Protein AF-A0AAW5IUP0-F1 (afdb_monomer_lite)

Structure (mmCIF, N/CA/C/O backbone):
data_AF-A0AAW5IUP0-F1
#
_entry.id   AF-A0AAW5IUP0-F1
#
loop_
_atom_site.group_PDB
_atom_site.id
_atom_site.type_symbol
_atom_site.label_atom_id
_atom_site.label_alt_id
_atom_site.label_comp_id
_atom_site.label_asym_id
_atom_site.label_entity_id
_atom_site.label_seq_id
_atom_site.pdbx_PDB_ins_code
_atom_site.Cartn_x
_atom_site.Cartn_y
_atom_site.Cartn_z
_atom_site.occupancy
_atom_site.B_iso_or_equiv
_atom_site.auth_seq_id
_atom_site.auth_comp_id
_atom_site.auth_asym_id
_atom_site.auth_atom_id
_atom_site.pdbx_PDB_model_num
ATOM 1 N N . MET A 1 1 ? -42.807 23.111 -4.425 1.00 31.69 1 MET A N 1
ATOM 2 C CA . MET A 1 1 ? -42.758 21.819 -5.156 1.00 31.69 1 MET A CA 1
ATOM 3 C C . MET A 1 1 ? -41.366 21.710 -5.776 1.00 31.69 1 MET A C 1
ATOM 5 O O . MET A 1 1 ? -41.011 22.598 -6.527 1.00 31.69 1 MET A O 1
ATOM 9 N N . LYS A 1 2 ? -40.458 20.889 -5.218 1.00 32.28 2 LYS A N 1
ATOM 10 C CA . LYS A 1 2 ? -39.967 19.611 -5.804 1.00 32.28 2 LYS A CA 1
ATOM 11 C C . LYS A 1 2 ? -39.655 19.774 -7.312 1.00 32.28 2 LYS A C 1
ATOM 13 O O . LYS A 1 2 ? -40.583 20.019 -8.065 1.00 32.28 2 LYS A O 1
ATOM 18 N N . LYS A 1 3 ? -38.427 19.600 -7.812 1.00 30.95 3 LYS A N 1
ATOM 19 C CA . LYS A 1 3 ? -37.614 18.374 -7.735 1.00 30.95 3 LYS A CA 1
ATOM 20 C C . LYS A 1 3 ? -3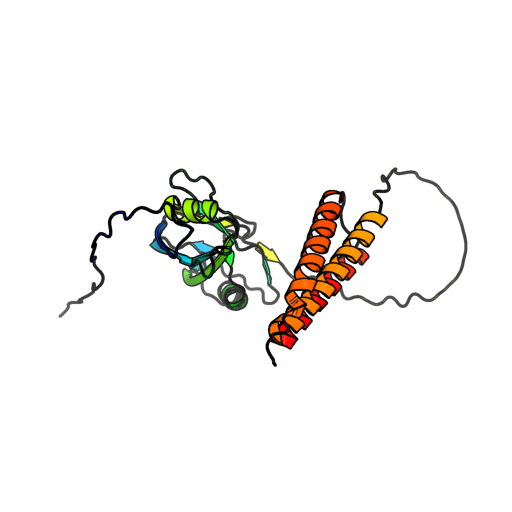6.116 18.650 -7.972 1.00 30.95 3 LYS A C 1
ATOM 22 O O . LYS A 1 3 ? -35.741 19.568 -8.687 1.00 30.95 3 LYS A O 1
ATOM 27 N N . LYS A 1 4 ? -35.324 17.772 -7.354 1.00 32.53 4 LYS A N 1
ATOM 28 C CA . LYS A 1 4 ? -33.880 17.546 -7.467 1.00 32.53 4 LYS A CA 1
ATOM 29 C C . LYS A 1 4 ? -33.460 17.288 -8.924 1.00 32.53 4 LYS A C 1
ATOM 31 O O . LYS A 1 4 ? -34.149 16.538 -9.610 1.00 32.53 4 LYS A O 1
ATOM 36 N N . LEU A 1 5 ? -32.298 17.797 -9.322 1.00 30.12 5 LEU A N 1
ATOM 37 C CA . LEU A 1 5 ? -31.490 17.258 -10.419 1.00 30.12 5 LEU A CA 1
ATOM 38 C C . LEU A 1 5 ? -30.154 16.825 -9.810 1.00 30.12 5 LEU A C 1
ATOM 40 O O . LEU A 1 5 ? -29.198 17.583 -9.707 1.00 30.12 5 LEU A O 1
ATOM 44 N N . PHE A 1 6 ? -30.197 15.607 -9.278 1.00 29.38 6 PHE A N 1
ATOM 45 C CA . PHE A 1 6 ? -29.047 14.753 -9.016 1.00 29.38 6 PHE A CA 1
ATOM 46 C C . PHE A 1 6 ? -28.636 14.121 -10.360 1.00 29.38 6 PHE A C 1
ATOM 48 O O . PHE A 1 6 ? -29.503 13.930 -11.214 1.00 29.38 6 PHE A O 1
ATOM 55 N N . ASN A 1 7 ? -27.365 13.736 -10.480 1.00 27.22 7 ASN A N 1
ATOM 56 C CA . ASN A 1 7 ? -26.737 12.960 -11.563 1.00 27.22 7 ASN A CA 1
ATOM 57 C C . ASN A 1 7 ? -26.163 13.764 -12.737 1.00 27.22 7 ASN A C 1
ATOM 59 O O . ASN A 1 7 ? -26.755 13.862 -13.807 1.00 27.22 7 ASN A O 1
ATOM 63 N N . LEU A 1 8 ? -24.925 14.224 -12.552 1.00 27.80 8 LEU A N 1
ATOM 64 C CA . LEU A 1 8 ? -23.988 14.494 -13.637 1.00 27.80 8 LEU A CA 1
ATOM 65 C C . LEU A 1 8 ? -22.718 13.671 -13.390 1.00 27.80 8 LEU A C 1
ATOM 67 O O . LEU A 1 8 ? -21.725 14.225 -12.959 1.00 27.80 8 LEU A O 1
ATOM 71 N N . PHE A 1 9 ? -22.776 12.357 -13.593 1.00 28.31 9 PHE A N 1
ATOM 72 C CA . PHE A 1 9 ? -21.605 11.514 -13.869 1.00 28.31 9 PHE A CA 1
ATOM 73 C C . PHE A 1 9 ? -22.127 10.214 -14.483 1.00 28.31 9 PHE A C 1
ATOM 75 O O . PHE A 1 9 ? -22.502 9.274 -13.791 1.00 28.31 9 PHE A O 1
ATOM 82 N N . ALA A 1 10 ? -22.246 10.211 -15.807 1.00 26.84 10 ALA A N 1
ATOM 83 C CA . ALA A 1 10 ? -22.480 9.012 -16.590 1.00 26.84 10 ALA A CA 1
ATOM 84 C C . ALA A 1 10 ? -21.600 9.096 -17.839 1.00 26.84 10 ALA A C 1
ATOM 86 O O . ALA A 1 10 ? -21.866 9.885 -18.739 1.00 26.84 10 ALA A O 1
ATOM 87 N N . ILE A 1 11 ? -20.538 8.289 -17.816 1.00 30.30 11 ILE A N 1
ATOM 88 C CA . ILE A 1 11 ? -20.064 7.454 -18.922 1.00 30.30 11 ILE A CA 1
ATOM 89 C C . ILE A 1 11 ? -19.806 8.199 -20.239 1.00 30.30 11 ILE A C 1
ATOM 91 O O . ILE A 1 11 ? -20.707 8.412 -21.046 1.00 30.30 11 ILE A O 1
ATOM 95 N N . CYS A 1 12 ? -18.527 8.447 -20.521 1.00 25.58 12 CYS A N 1
ATOM 96 C CA . CYS A 1 12 ? -18.049 8.487 -21.899 1.00 25.58 12 CYS A CA 1
ATOM 97 C C . CYS A 1 12 ? -16.943 7.441 -22.061 1.00 25.58 12 CYS A C 1
ATOM 99 O O . CYS A 1 12 ? -15.757 7.701 -21.883 1.00 25.58 12 CYS A O 1
ATOM 101 N N . LEU A 1 13 ? -17.399 6.225 -22.356 1.00 28.78 13 LEU A N 1
ATOM 102 C CA . LEU A 1 13 ? -16.618 5.132 -22.908 1.00 28.78 13 LEU A CA 1
ATOM 103 C C . LEU A 1 13 ? -16.120 5.583 -24.293 1.00 28.78 13 LEU A C 1
ATOM 105 O O . LEU A 1 13 ? -16.921 5.742 -25.213 1.00 28.78 13 LEU A O 1
ATOM 109 N N . CYS A 1 14 ? -14.818 5.789 -24.464 1.00 27.38 14 CYS A N 1
ATOM 110 C CA . CYS A 1 14 ? -14.194 5.783 -25.784 1.00 27.38 14 CYS A CA 1
ATOM 111 C C . CYS A 1 14 ? -12.908 4.973 -25.710 1.00 27.38 14 CYS A C 1
ATOM 113 O O . CYS A 1 14 ? -11.960 5.306 -25.005 1.00 27.38 14 CYS A O 1
ATOM 115 N N . ALA A 1 15 ? -12.952 3.869 -26.443 1.00 31.44 15 ALA A N 1
ATOM 116 C CA . ALA A 1 15 ? -11.888 2.922 -26.655 1.00 31.44 15 ALA A CA 1
ATOM 117 C C . ALA A 1 15 ? -10.569 3.594 -27.057 1.00 31.44 15 ALA A C 1
ATOM 119 O O . ALA A 1 15 ? -10.521 4.361 -28.017 1.00 31.44 15 ALA A O 1
ATOM 120 N N . ILE A 1 16 ? -9.482 3.169 -26.418 1.00 35.66 16 ILE A N 1
ATOM 121 C CA . ILE A 1 16 ? -8.203 3.026 -27.106 1.00 35.66 16 ILE A CA 1
ATOM 122 C C . ILE A 1 16 ? -7.868 1.541 -27.054 1.00 35.66 16 ILE A C 1
ATOM 124 O O . ILE A 1 16 ? -7.367 1.009 -26.068 1.00 35.66 16 ILE A O 1
ATOM 128 N N . ALA A 1 17 ? -8.247 0.862 -28.133 1.00 32.44 17 ALA A N 1
ATOM 129 C CA . ALA A 1 17 ? -7.789 -0.475 -28.437 1.00 32.44 17 ALA A CA 1
ATOM 130 C C . ALA A 1 17 ? -6.272 -0.459 -28.675 1.00 32.44 17 ALA A C 1
ATOM 132 O O . ALA A 1 17 ? -5.758 0.396 -29.394 1.00 32.44 17 ALA A O 1
ATOM 133 N N . PHE A 1 18 ? -5.605 -1.437 -28.065 1.00 38.78 18 PHE A N 1
ATOM 134 C CA . PHE A 1 18 ? -4.390 -2.115 -28.508 1.00 38.78 18 PHE A CA 1
ATOM 135 C C . PHE A 1 18 ? -3.537 -1.392 -29.560 1.00 38.78 18 PHE A C 1
ATOM 137 O O . PHE A 1 18 ? -3.742 -1.539 -30.764 1.00 38.78 18 PHE A O 1
ATOM 144 N N . LEU A 1 19 ? -2.466 -0.755 -29.092 1.00 32.56 19 LEU A N 1
ATOM 145 C CA . LEU A 1 19 ? -1.231 -0.690 -29.860 1.00 32.56 19 LEU A CA 1
ATOM 146 C C . LEU A 1 19 ? -0.176 -1.516 -29.133 1.00 32.56 19 LEU A C 1
ATOM 148 O O . LEU A 1 19 ? 0.079 -1.341 -27.944 1.00 32.56 19 LEU A O 1
ATOM 152 N N . ALA A 1 20 ? 0.374 -2.463 -29.885 1.00 44.72 20 ALA A N 1
ATOM 153 C CA . ALA A 1 20 ? 1.416 -3.395 -29.505 1.00 44.72 20 ALA A CA 1
ATOM 154 C C . ALA A 1 20 ? 2.489 -2.778 -28.594 1.00 44.72 20 ALA A C 1
ATOM 156 O O . ALA A 1 20 ? 2.949 -1.651 -28.791 1.00 44.72 20 ALA A O 1
ATOM 157 N N . SER A 1 21 ? 2.985 -3.555 -27.638 1.00 35.75 21 SER A N 1
ATOM 158 C CA . SER A 1 21 ? 4.291 -3.260 -27.060 1.00 35.75 21 SER A CA 1
ATOM 159 C C . SER A 1 21 ? 5.043 -4.532 -26.724 1.00 35.75 21 SER A C 1
ATOM 161 O O . SER A 1 21 ? 5.058 -4.987 -25.588 1.00 35.75 21 SER A O 1
ATOM 163 N N . CYS A 1 22 ? 5.832 -4.982 -27.698 1.00 45.16 22 CYS A N 1
ATOM 164 C CA . CYS A 1 22 ? 7.225 -5.334 -27.419 1.00 45.16 22 CYS A CA 1
ATOM 165 C C . CYS A 1 22 ? 8.008 -4.056 -27.038 1.00 45.16 22 CYS A C 1
ATOM 167 O O . CYS A 1 22 ? 8.947 -3.657 -27.716 1.00 45.16 22 CYS A O 1
ATOM 169 N N . GLY A 1 23 ? 7.549 -3.369 -25.993 1.00 55.00 23 GLY A N 1
ATOM 170 C CA . GLY A 1 23 ? 8.123 -2.161 -25.415 1.00 55.00 23 GLY A CA 1
ATOM 171 C C . GLY A 1 23 ? 8.146 -2.331 -23.899 1.00 55.00 23 GLY A C 1
ATOM 172 O O . GLY A 1 23 ? 7.388 -3.140 -23.354 1.00 55.00 23 GLY A O 1
ATOM 173 N N . GLY A 1 24 ? 9.060 -1.647 -23.217 1.00 65.69 24 GLY A N 1
ATOM 174 C CA . GLY A 1 24 ? 9.202 -1.711 -21.761 1.00 65.69 24 GLY A CA 1
ATOM 175 C C . GLY A 1 24 ? 7.927 -1.323 -20.993 1.00 65.69 24 GLY A C 1
ATOM 176 O O . GLY A 1 24 ? 6.891 -1.029 -21.600 1.00 65.69 24 GLY A O 1
ATOM 177 N N . PRO A 1 25 ? 7.965 -1.370 -19.652 1.00 79.75 25 PRO A N 1
ATOM 178 C CA . PRO A 1 25 ? 6.919 -0.791 -18.812 1.00 79.75 25 PRO A CA 1
ATOM 179 C C . PRO A 1 25 ? 6.599 0.649 -19.237 1.00 79.75 25 PRO A C 1
ATOM 181 O O . PRO A 1 25 ? 7.485 1.384 -19.663 1.00 79.75 25 PRO A O 1
ATOM 184 N N . LYS A 1 26 ? 5.328 1.042 -19.148 1.00 85.06 26 LYS A N 1
ATOM 185 C CA . LYS A 1 26 ? 4.854 2.402 -19.437 1.00 85.06 26 LYS A CA 1
ATOM 186 C C . LYS A 1 26 ? 3.830 2.819 -18.393 1.00 85.06 26 LYS A C 1
ATOM 188 O O . LYS A 1 26 ? 3.214 1.949 -17.770 1.00 85.06 26 LYS A O 1
ATOM 193 N N . ASP A 1 27 ? 3.632 4.124 -18.254 1.00 88.50 27 ASP A N 1
ATOM 194 C CA . ASP A 1 27 ? 2.536 4.685 -17.467 1.00 88.50 27 ASP A CA 1
ATOM 195 C C . ASP A 1 27 ? 1.204 4.066 -17.890 1.00 88.50 27 ASP A C 1
ATOM 197 O O . ASP A 1 27 ? 0.930 3.884 -19.082 1.00 88.50 27 ASP A O 1
ATOM 201 N N . ALA A 1 28 ? 0.381 3.725 -16.906 1.00 89.56 28 ALA A N 1
ATOM 202 C CA . ALA A 1 28 ? -0.914 3.114 -17.135 1.00 89.56 28 ALA A CA 1
ATOM 203 C C . ALA A 1 28 ? -1.857 3.386 -15.962 1.00 89.56 28 ALA A C 1
ATOM 205 O O . ALA A 1 28 ? -1.437 3.623 -14.831 1.00 89.56 28 ALA A O 1
ATOM 206 N N . THR A 1 29 ? -3.154 3.294 -16.226 1.00 92.88 29 THR A N 1
ATOM 207 C CA . THR A 1 29 ? -4.185 3.276 -15.191 1.00 92.88 29 THR A CA 1
ATOM 208 C C . THR A 1 29 ? -5.087 2.072 -15.394 1.00 92.88 29 THR A C 1
ATOM 210 O O . THR A 1 29 ? -5.269 1.595 -16.516 1.00 92.88 29 THR A O 1
ATOM 213 N N . LYS A 1 30 ? -5.644 1.569 -14.296 1.00 92.31 30 LYS A N 1
ATOM 214 C CA . LYS A 1 30 ? -6.614 0.483 -14.315 1.00 92.31 30 LYS A CA 1
ATOM 215 C C . LYS A 1 30 ? -7.688 0.705 -13.266 1.00 92.31 30 LYS A C 1
ATOM 217 O O . LYS A 1 30 ? -7.380 0.948 -12.104 1.00 92.31 30 LYS A O 1
ATOM 222 N N . GLU A 1 31 ? -8.941 0.618 -13.688 1.00 95.19 31 GLU A N 1
ATOM 223 C CA . GLU A 1 31 ? -10.085 0.626 -12.780 1.00 95.19 31 GLU A CA 1
ATOM 224 C C . GLU A 1 31 ? -10.277 -0.766 -12.174 1.00 95.19 31 GLU A C 1
ATOM 226 O O . GLU A 1 31 ? -10.195 -1.780 -12.872 1.00 95.19 31 GLU A O 1
ATOM 231 N N . LEU A 1 32 ? -10.506 -0.794 -10.865 1.00 94.19 32 LEU A N 1
ATOM 232 C CA . LEU A 1 32 ? -10.814 -1.977 -10.079 1.00 94.19 32 LEU A CA 1
ATOM 233 C C . LEU A 1 32 ? -12.200 -1.781 -9.468 1.00 94.19 32 LEU A C 1
ATOM 235 O O . LEU A 1 32 ? -12.418 -0.827 -8.722 1.00 94.19 32 LEU A O 1
ATOM 239 N N . GLU A 1 33 ? -13.124 -2.676 -9.797 1.00 94.12 33 GLU A N 1
ATOM 240 C CA . GLU A 1 33 ? -14.468 -2.717 -9.221 1.00 94.12 33 GLU A CA 1
ATOM 241 C C . GLU A 1 33 ? -14.415 -3.543 -7.937 1.00 94.12 33 GLU A C 1
ATOM 243 O O . GLU A 1 33 ? -14.426 -4.775 -7.978 1.00 94.12 33 GLU A O 1
ATOM 248 N N . ILE A 1 34 ? -14.292 -2.863 -6.800 1.00 94.12 34 ILE A N 1
ATOM 249 C CA . ILE A 1 34 ? -14.088 -3.504 -5.505 1.00 94.12 34 ILE A CA 1
ATOM 250 C C . ILE A 1 34 ? -15.435 -3.720 -4.826 1.00 94.12 34 ILE A C 1
ATOM 252 O O . ILE A 1 34 ? -16.210 -2.782 -4.628 1.00 94.12 34 ILE A O 1
ATOM 256 N N . SER A 1 35 ? -15.689 -4.970 -4.449 1.00 92.38 35 SER A N 1
ATOM 257 C CA . SER A 1 35 ? -16.848 -5.362 -3.653 1.00 92.38 35 SER A CA 1
ATOM 258 C C . SER A 1 35 ? -16.438 -6.396 -2.617 1.00 92.38 35 SER A C 1
ATOM 260 O O . SER A 1 35 ? -15.819 -7.396 -2.992 1.00 92.38 35 SER A O 1
ATOM 262 N N . ASN A 1 36 ? -16.836 -6.203 -1.359 1.00 86.19 36 ASN A N 1
ATOM 263 C CA . ASN A 1 36 ? -16.552 -7.128 -0.255 1.00 86.19 36 ASN A CA 1
ATOM 264 C C . ASN A 1 36 ? -15.051 -7.445 -0.100 1.00 86.19 36 ASN A C 1
ATOM 266 O O . ASN A 1 36 ? -14.677 -8.604 0.076 1.00 86.19 36 ASN A O 1
ATOM 270 N N . ALA A 1 37 ? -14.191 -6.431 -0.213 1.00 94.06 37 ALA A N 1
ATOM 271 C CA . ALA A 1 37 ? -12.768 -6.601 0.066 1.00 94.06 37 ALA A CA 1
ATOM 272 C C . ALA A 1 37 ? -12.547 -7.000 1.532 1.00 94.06 37 ALA A C 1
ATOM 274 O O . ALA A 1 37 ? -13.205 -6.479 2.436 1.00 94.06 37 ALA A O 1
ATOM 275 N N . GLU A 1 38 ? -11.612 -7.917 1.768 1.00 95.25 38 GLU A N 1
ATOM 276 C CA . GLU A 1 38 ? -11.319 -8.405 3.111 1.00 95.25 38 GLU A CA 1
ATOM 277 C C . GLU A 1 38 ? -10.357 -7.464 3.839 1.00 95.25 38 GLU A C 1
ATOM 279 O O . GLU A 1 38 ? -9.464 -6.857 3.239 1.00 95.25 38 GLU A O 1
ATOM 284 N N . VAL A 1 39 ? -10.525 -7.388 5.159 1.00 95.75 39 VAL A N 1
ATOM 285 C CA . VAL A 1 39 ? -9.569 -6.766 6.072 1.00 95.75 39 VAL A CA 1
ATOM 286 C C . VAL A 1 39 ? -9.023 -7.850 6.991 1.00 95.75 39 VAL A C 1
ATOM 288 O O . VAL A 1 39 ? -9.786 -8.590 7.610 1.00 95.75 39 VAL A O 1
ATOM 291 N N . LEU A 1 40 ? -7.700 -7.963 7.057 1.00 92.12 40 LEU A N 1
ATOM 292 C CA . LEU A 1 40 ? -6.982 -8.999 7.789 1.00 92.12 40 LEU A CA 1
ATOM 293 C C . LEU A 1 40 ? -5.978 -8.361 8.758 1.00 92.12 40 LEU A C 1
ATOM 295 O O . LEU A 1 40 ? -5.335 -7.360 8.439 1.00 92.12 40 LEU A O 1
ATOM 299 N N . GLY A 1 41 ? -5.830 -8.971 9.932 1.00 90.31 41 GLY A N 1
ATOM 300 C CA . GLY A 1 41 ? -4.951 -8.512 11.010 1.00 90.31 41 GLY A CA 1
ATOM 301 C C . GLY A 1 41 ? -5.653 -8.508 12.368 1.00 90.31 41 GLY A C 1
ATOM 302 O O . GLY A 1 41 ? -6.866 -8.703 12.455 1.00 90.31 41 GLY A O 1
ATOM 303 N N . ASP A 1 42 ? -4.888 -8.260 13.431 1.00 87.00 42 ASP A N 1
ATOM 304 C CA . ASP A 1 42 ? -5.375 -8.290 14.819 1.00 87.00 42 ASP A CA 1
ATOM 305 C C . ASP A 1 42 ? -6.448 -7.235 15.108 1.00 87.00 42 ASP A C 1
ATOM 307 O O . ASP A 1 42 ? -7.205 -7.347 16.069 1.00 87.00 42 ASP A O 1
ATOM 311 N N . SER A 1 43 ? -6.505 -6.184 14.290 1.00 89.56 43 SER A N 1
ATOM 312 C CA . SER A 1 43 ? -7.463 -5.083 14.413 1.00 89.56 43 SER A CA 1
ATOM 313 C C . SER A 1 43 ? -8.329 -4.921 13.164 1.00 89.56 43 SER A C 1
ATOM 315 O O . SER A 1 43 ? -8.732 -3.811 12.815 1.00 89.56 43 SER A O 1
ATOM 317 N N . ALA A 1 44 ? -8.617 -6.031 12.478 1.00 90.06 44 ALA A N 1
ATOM 318 C CA . ALA A 1 44 ? -9.423 -6.043 11.260 1.00 90.06 44 ALA A CA 1
ATOM 319 C C . ALA A 1 44 ? -10.850 -5.492 11.437 1.00 90.06 44 ALA A C 1
ATOM 321 O O . ALA A 1 44 ? -11.459 -5.054 10.469 1.00 90.06 44 ALA A O 1
ATOM 322 N N . ASP A 1 45 ? -11.381 -5.478 12.660 1.00 94.56 45 ASP A N 1
ATOM 323 C CA . ASP A 1 45 ? -12.717 -4.968 12.981 1.00 94.56 45 ASP A CA 1
ATOM 324 C C . ASP A 1 45 ? -12.792 -3.432 13.087 1.00 94.56 45 ASP A C 1
ATOM 326 O O . ASP A 1 45 ? -13.867 -2.880 13.303 1.00 94.56 45 ASP A O 1
ATOM 330 N N . VAL A 1 46 ? -11.662 -2.727 12.974 1.00 95.62 46 VAL A N 1
ATOM 331 C CA . VAL A 1 46 ? -11.587 -1.266 13.153 1.00 95.62 46 VAL A CA 1
ATOM 332 C C . VAL A 1 46 ? -12.025 -0.520 11.898 1.00 95.62 46 VAL A C 1
ATOM 334 O O . VAL A 1 46 ? -12.618 0.557 11.997 1.00 95.62 46 VAL A O 1
ATOM 337 N N . VAL A 1 47 ? -11.758 -1.079 10.718 1.00 97.19 47 VAL A N 1
ATOM 338 C CA . VAL A 1 47 ? -12.086 -0.461 9.431 1.00 97.19 47 VAL A CA 1
ATOM 339 C C . VAL A 1 47 ? -12.620 -1.478 8.434 1.00 97.19 47 VAL A C 1
ATOM 341 O O . VAL A 1 47 ? -12.310 -2.661 8.511 1.00 97.19 47 VAL A O 1
ATOM 344 N N . SER A 1 48 ? -13.335 -0.984 7.432 1.00 97.69 48 SER A N 1
ATOM 345 C CA . SER A 1 48 ? -13.632 -1.711 6.199 1.00 97.69 48 SER A CA 1
ATOM 346 C C . SER A 1 48 ? -13.204 -0.896 4.977 1.00 97.69 48 SER A C 1
ATOM 348 O O . SER A 1 48 ? -13.059 0.330 5.045 1.00 97.69 48 SER A O 1
ATOM 350 N N . ILE A 1 49 ? -12.990 -1.566 3.842 1.00 98.00 49 ILE A N 1
ATOM 351 C CA . ILE A 1 49 ? -12.860 -0.891 2.546 1.00 98.00 49 ILE A CA 1
ATOM 352 C C . ILE A 1 49 ? -14.273 -0.629 2.019 1.00 98.00 49 ILE A C 1
ATOM 354 O O . ILE A 1 49 ? -15.105 -1.531 1.980 1.00 98.00 49 ILE A O 1
ATOM 358 N N . VAL A 1 50 ? -14.550 0.608 1.611 1.00 97.94 50 VAL A N 1
ATOM 359 C CA . VAL A 1 50 ? -15.843 0.965 1.021 1.00 97.94 50 VAL A CA 1
ATOM 360 C C . VAL A 1 50 ? -15.946 0.357 -0.380 1.00 97.94 50 VAL A C 1
ATOM 362 O O . VAL A 1 50 ? -15.037 0.507 -1.186 1.00 97.94 50 VAL A O 1
ATOM 365 N N . ASP A 1 51 ? -17.063 -0.296 -0.695 1.00 97.56 51 ASP A N 1
ATOM 366 C CA . ASP A 1 51 ? -17.312 -0.791 -2.052 1.00 97.56 51 ASP A CA 1
ATOM 367 C C . ASP A 1 51 ? -17.298 0.357 -3.077 1.00 97.56 51 ASP A C 1
ATOM 369 O O . ASP A 1 51 ? -17.839 1.446 -2.839 1.00 97.56 51 ASP A O 1
ATOM 373 N N . GLY A 1 52 ? -16.724 0.104 -4.251 1.00 95.19 52 GLY A N 1
ATOM 374 C CA . GLY A 1 52 ? -16.712 1.065 -5.345 1.00 95.19 52 GLY A CA 1
ATOM 375 C C . GLY A 1 52 ? -15.582 0.865 -6.344 1.00 95.19 52 GLY A C 1
ATOM 376 O O . GLY A 1 52 ? -14.771 -0.055 -6.247 1.00 95.19 52 GLY A O 1
ATOM 377 N N . THR A 1 53 ? -15.534 1.771 -7.315 1.00 96.94 53 THR A N 1
ATOM 378 C CA . THR A 1 53 ? -14.496 1.797 -8.343 1.00 96.94 53 THR A CA 1
ATOM 379 C C . THR A 1 53 ? -13.281 2.574 -7.848 1.00 96.94 53 THR A C 1
ATOM 381 O O . THR A 1 53 ? -13.387 3.751 -7.493 1.00 96.94 53 THR A O 1
ATOM 384 N N . TYR A 1 54 ? -12.110 1.942 -7.885 1.00 95.00 54 TYR A N 1
ATOM 385 C CA . TYR A 1 54 ? -10.834 2.568 -7.546 1.00 95.00 54 TYR A CA 1
ATOM 386 C C . TYR A 1 54 ? -9.862 2.505 -8.716 1.00 95.00 54 TYR A C 1
ATOM 388 O O . TYR A 1 54 ? -9.855 1.550 -9.488 1.00 95.00 54 TYR A O 1
ATOM 396 N N . THR A 1 55 ? -9.011 3.519 -8.848 1.00 96.19 55 THR A N 1
ATOM 397 C CA . THR A 1 55 ? -8.021 3.580 -9.927 1.00 96.19 55 THR A CA 1
ATOM 398 C C . THR A 1 55 ? -6.644 3.200 -9.402 1.00 96.19 55 THR A C 1
ATOM 400 O O . THR A 1 55 ? -6.034 3.952 -8.641 1.00 96.19 55 THR A O 1
ATOM 403 N N . LEU A 1 56 ? -6.135 2.054 -9.852 1.00 96.31 56 LEU A N 1
ATOM 404 C CA . LEU A 1 56 ? -4.725 1.707 -9.748 1.00 96.31 56 LEU A CA 1
ATOM 405 C C . LEU A 1 56 ? -3.944 2.515 -10.787 1.00 96.31 56 LEU A C 1
ATOM 407 O O . LEU A 1 56 ? -4.243 2.470 -11.982 1.00 96.31 56 LEU A O 1
ATOM 411 N N . VAL A 1 57 ? -2.942 3.253 -10.330 1.00 93.44 57 VAL A N 1
ATOM 412 C CA . VAL A 1 57 ? -2.084 4.103 -11.153 1.00 93.44 57 VAL A CA 1
ATOM 413 C C . VAL A 1 57 ? -0.682 3.519 -11.158 1.00 93.44 57 VAL A C 1
ATOM 415 O O . VAL A 1 57 ? -0.085 3.318 -10.104 1.00 93.44 57 VAL A O 1
ATOM 418 N N . GLY A 1 58 ? -0.159 3.266 -12.350 1.00 91.31 58 GLY A N 1
ATOM 419 C CA . GLY A 1 58 ? 1.219 2.881 -12.584 1.00 91.31 58 GLY A CA 1
ATOM 420 C C . GLY A 1 58 ? 1.985 4.014 -13.260 1.00 91.31 58 GLY A C 1
ATOM 421 O O . GLY A 1 58 ? 1.545 4.526 -14.290 1.00 91.31 58 GLY A O 1
ATOM 422 N N . VAL A 1 59 ? 3.119 4.405 -12.683 1.00 86.12 59 VAL A N 1
ATOM 423 C CA . VAL A 1 59 ? 4.023 5.432 -13.221 1.00 86.12 59 VAL A CA 1
ATOM 424 C C . VAL A 1 59 ? 5.400 4.820 -13.430 1.00 86.12 59 VAL A C 1
ATOM 426 O O . VAL A 1 59 ? 5.903 4.102 -12.570 1.00 86.12 59 VAL A O 1
ATOM 429 N N . VAL A 1 60 ? 6.027 5.111 -14.559 1.00 84.62 60 VAL A N 1
ATOM 430 C CA . VAL A 1 60 ? 7.340 4.614 -14.961 1.00 84.62 60 VAL A CA 1
ATOM 431 C C . VAL A 1 60 ? 8.258 5.825 -15.126 1.00 84.62 60 VAL A C 1
ATOM 433 O O . VAL A 1 60 ? 8.464 6.304 -16.240 1.00 84.62 60 VAL A O 1
ATOM 436 N N . PRO A 1 61 ? 8.793 6.378 -14.018 1.00 67.94 61 PRO A N 1
ATOM 437 C CA . PRO A 1 61 ? 9.685 7.535 -14.084 1.00 67.94 61 PRO A CA 1
ATOM 438 C C . PRO A 1 61 ? 10.980 7.226 -14.847 1.00 67.94 61 PRO A C 1
ATOM 440 O O . PRO A 1 61 ? 11.589 8.126 -15.421 1.00 67.94 61 PRO A O 1
ATOM 443 N N . THR A 1 62 ? 11.408 5.958 -14.843 1.00 67.44 62 THR A N 1
ATOM 444 C CA . THR A 1 62 ? 12.566 5.446 -15.585 1.00 67.44 62 THR A CA 1
ATOM 445 C C . THR A 1 62 ? 12.317 3.997 -16.013 1.00 67.44 62 THR A C 1
ATOM 447 O O . THR A 1 62 ? 11.463 3.320 -15.445 1.00 67.44 62 THR A O 1
ATOM 450 N N . ASP A 1 63 ? 13.118 3.465 -16.938 1.00 64.56 63 ASP A N 1
ATOM 451 C CA . ASP A 1 63 ? 13.001 2.062 -17.372 1.00 64.56 63 ASP A CA 1
ATOM 452 C C . ASP A 1 63 ? 13.306 1.034 -16.259 1.00 64.56 63 ASP A C 1
ATOM 454 O O . ASP A 1 63 ? 13.004 -0.150 -16.411 1.00 64.56 63 ASP A O 1
ATOM 458 N N . ILE A 1 64 ? 13.898 1.468 -15.138 1.00 68.81 64 ILE A N 1
ATOM 459 C CA . ILE A 1 64 ? 14.378 0.596 -14.052 1.00 68.81 64 ILE A CA 1
ATOM 460 C C . ILE A 1 64 ? 13.494 0.609 -12.803 1.00 68.81 64 ILE A C 1
ATOM 462 O O . ILE A 1 64 ? 13.574 -0.313 -11.996 1.00 68.81 64 ILE A O 1
ATOM 466 N N . THR A 1 65 ? 12.650 1.625 -12.629 1.00 78.50 65 THR A N 1
ATOM 467 C CA . THR A 1 65 ? 11.750 1.735 -11.477 1.00 78.50 65 THR A CA 1
ATOM 468 C C . THR A 1 65 ? 10.356 2.129 -11.930 1.00 78.50 65 THR A C 1
ATOM 470 O O . THR A 1 65 ? 10.176 3.034 -12.740 1.00 78.50 65 THR A O 1
ATOM 473 N N . GLN A 1 66 ? 9.360 1.426 -11.404 1.00 86.56 66 GLN A N 1
ATOM 474 C CA . GLN A 1 66 ? 7.945 1.695 -11.606 1.00 86.56 66 GLN A CA 1
ATOM 475 C C . GLN A 1 66 ? 7.299 1.931 -10.244 1.00 86.56 66 GLN A C 1
ATOM 477 O O . GLN A 1 66 ? 7.684 1.309 -9.260 1.00 86.56 66 GLN A O 1
ATOM 482 N N . THR A 1 67 ? 6.304 2.797 -10.167 1.00 89.88 67 THR A N 1
ATOM 483 C CA . THR A 1 67 ? 5.536 3.041 -8.948 1.00 89.88 67 THR A CA 1
ATOM 484 C C . THR A 1 67 ? 4.091 2.665 -9.199 1.00 89.88 67 THR A C 1
ATOM 486 O O . THR A 1 67 ? 3.477 3.163 -10.139 1.00 89.88 67 THR A O 1
ATOM 489 N N . LEU A 1 68 ? 3.547 1.800 -8.350 1.00 95.12 68 LEU A N 1
ATOM 490 C CA . LEU A 1 68 ? 2.112 1.589 -8.236 1.00 95.12 68 LEU A CA 1
ATOM 491 C C . LEU A 1 68 ? 1.569 2.466 -7.118 1.00 95.12 68 LEU A C 1
ATOM 493 O O . LEU A 1 68 ? 2.185 2.571 -6.059 1.00 95.12 68 LEU A O 1
ATOM 497 N N . SER A 1 69 ? 0.403 3.059 -7.334 1.00 95.56 69 SER A N 1
ATOM 498 C CA . SER A 1 69 ? -0.342 3.759 -6.300 1.00 95.56 69 SER A CA 1
ATOM 499 C C . SER A 1 69 ? -1.839 3.578 -6.489 1.00 95.56 69 SER A C 1
ATOM 501 O O . SER A 1 69 ? -2.340 3.540 -7.610 1.00 95.56 69 SER A O 1
ATOM 503 N N . ILE A 1 70 ? -2.561 3.482 -5.382 1.00 97.19 70 ILE A N 1
ATOM 504 C CA . ILE A 1 70 ? -4.019 3.468 -5.358 1.00 97.19 70 ILE A CA 1
ATOM 505 C C . ILE A 1 70 ? -4.484 4.295 -4.168 1.00 97.19 70 ILE A C 1
ATOM 507 O O . ILE A 1 70 ? -3.899 4.242 -3.084 1.00 97.19 70 ILE A O 1
ATOM 511 N N . LYS A 1 71 ? -5.537 5.079 -4.373 1.00 98.06 71 LYS A N 1
ATOM 512 C CA . LYS A 1 71 ? -6.222 5.779 -3.294 1.00 98.06 71 LYS A CA 1
ATOM 513 C C . LYS A 1 71 ? -7.543 5.080 -3.042 1.00 98.06 71 LYS A C 1
ATOM 515 O O . LYS A 1 71 ? -8.391 5.064 -3.929 1.00 98.06 71 LYS A O 1
ATOM 520 N N . ILE A 1 72 ? -7.700 4.520 -1.851 1.00 97.88 72 ILE A N 1
ATOM 521 C CA . ILE A 1 72 ? -8.908 3.799 -1.451 1.00 97.88 72 ILE A CA 1
ATOM 522 C C . ILE A 1 72 ? -9.658 4.562 -0.377 1.00 97.88 72 ILE A C 1
ATOM 524 O O . ILE A 1 72 ? -9.083 5.421 0.289 1.00 97.88 72 ILE A O 1
ATOM 528 N N . LYS A 1 73 ? -10.937 4.245 -0.189 1.00 98.50 73 LYS A N 1
ATOM 529 C CA . LYS A 1 73 ? -11.741 4.830 0.878 1.00 98.50 73 LYS A CA 1
ATOM 530 C C . LYS A 1 73 ? -11.983 3.788 1.962 1.00 98.50 73 LYS A C 1
ATOM 532 O O . LYS A 1 73 ? -12.521 2.725 1.675 1.00 98.50 73 LYS A O 1
ATOM 537 N N . LEU A 1 74 ? -11.598 4.113 3.189 1.00 98.31 74 LEU A N 1
ATOM 538 C CA . LEU A 1 74 ? -11.862 3.302 4.370 1.00 98.31 74 LEU A CA 1
ATOM 539 C C . LEU A 1 74 ? -13.062 3.868 5.128 1.00 98.31 74 LEU A C 1
ATOM 541 O O . LEU A 1 74 ? -13.177 5.090 5.254 1.00 98.31 74 LEU A O 1
ATOM 545 N N . ARG A 1 75 ? -13.923 2.992 5.649 1.00 98.44 75 ARG A N 1
ATOM 546 C CA . ARG A 1 75 ? -14.951 3.322 6.644 1.00 98.44 75 ARG A CA 1
ATOM 547 C C . ARG A 1 75 ? -14.435 2.935 8.024 1.00 98.44 75 ARG A C 1
ATOM 549 O O . ARG A 1 75 ? -13.893 1.848 8.188 1.00 98.44 75 ARG A O 1
ATOM 556 N N . LEU A 1 76 ? -14.603 3.817 9.004 1.00 98.25 76 LEU A N 1
ATOM 557 C CA . LEU A 1 76 ? -14.313 3.522 10.401 1.00 98.25 76 LEU A CA 1
ATOM 558 C C . LEU A 1 76 ? -15.477 2.724 10.981 1.00 98.25 76 LEU A C 1
ATOM 560 O O . LEU A 1 76 ? -16.569 3.265 11.131 1.00 98.25 76 LEU A O 1
ATOM 564 N N . GLU A 1 77 ? -15.248 1.463 11.315 1.00 98.00 77 GLU A N 1
ATOM 565 C CA . GLU A 1 77 ? -16.261 0.599 11.932 1.00 98.00 77 GLU A CA 1
ATOM 566 C C . GLU A 1 77 ? -16.238 0.726 13.453 1.00 98.00 77 GLU A C 1
ATOM 568 O O . GLU A 1 77 ? -17.272 0.657 14.110 1.00 98.00 77 GLU A O 1
ATOM 573 N N . ARG A 1 78 ? -15.055 0.964 14.030 1.00 95.56 78 ARG A N 1
ATOM 574 C CA . ARG A 1 78 ? -14.910 1.122 15.475 1.00 95.56 78 ARG A CA 1
ATOM 575 C C . ARG A 1 78 ? -13.767 2.077 15.823 1.00 95.56 78 ARG A C 1
ATOM 577 O O . ARG A 1 78 ? -12.610 1.717 15.623 1.00 95.56 78 ARG A O 1
ATOM 584 N N . PRO A 1 79 ? -14.040 3.264 16.396 1.00 94.06 79 PRO A N 1
ATOM 585 C CA . PRO A 1 79 ? -12.978 4.145 16.871 1.00 94.06 79 PRO A CA 1
ATOM 586 C C . PRO A 1 79 ? -12.216 3.525 18.051 1.00 94.06 79 PRO A C 1
ATOM 588 O O . PRO A 1 79 ? -12.788 2.822 18.891 1.00 94.06 79 PRO A O 1
ATOM 591 N N . ILE A 1 80 ? -10.924 3.830 18.147 1.00 91.25 80 ILE A N 1
ATOM 592 C CA . ILE A 1 80 ? -10.043 3.414 19.239 1.00 91.25 80 ILE A CA 1
ATOM 593 C C . ILE A 1 80 ? -9.747 4.633 20.109 1.00 91.25 80 ILE A C 1
ATOM 595 O O . ILE A 1 80 ? -9.012 5.5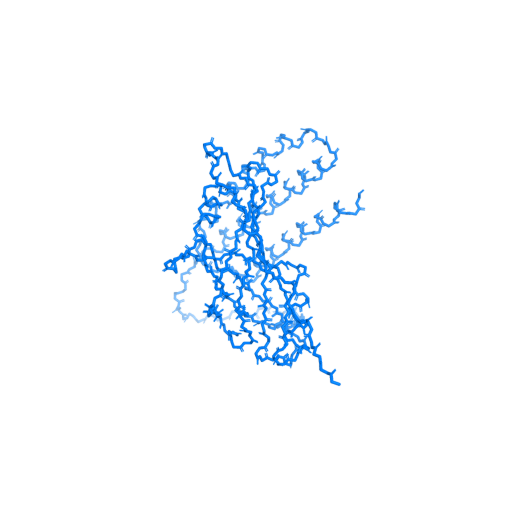30 19.713 1.00 91.25 80 ILE A O 1
ATOM 599 N N . GLN A 1 81 ? -10.298 4.674 21.321 1.00 85.69 81 GLN A N 1
ATOM 600 C CA . GLN A 1 81 ? -10.070 5.786 22.250 1.00 85.69 81 GLN A CA 1
ATOM 601 C C . GLN A 1 81 ? -8.737 5.625 22.988 1.00 85.69 81 GLN A C 1
ATOM 603 O O . GLN A 1 81 ? -8.709 5.363 24.189 1.00 85.69 81 GLN A O 1
ATOM 608 N N . ASP A 1 82 ? -7.635 5.769 22.257 1.00 84.19 82 ASP A N 1
ATOM 609 C CA . ASP A 1 82 ? -6.285 5.656 22.799 1.00 84.19 82 ASP A CA 1
ATOM 610 C C . ASP A 1 82 ? -5.346 6.675 22.147 1.00 84.19 82 ASP A C 1
ATOM 612 O O . ASP A 1 82 ? -5.252 6.747 20.924 1.00 84.19 82 ASP A O 1
ATOM 616 N N . LYS A 1 83 ? -4.691 7.498 22.970 1.00 76.25 83 LYS A N 1
ATOM 617 C CA . LYS A 1 83 ? -3.840 8.604 22.506 1.00 76.25 83 LYS A CA 1
ATOM 618 C C . LYS A 1 83 ? -2.391 8.188 22.271 1.00 76.25 83 LYS A C 1
ATOM 620 O O . LYS A 1 83 ? -1.694 8.903 21.560 1.00 76.25 83 LYS A O 1
ATOM 625 N N . ASP A 1 84 ? -1.980 7.046 22.818 1.00 85.00 84 ASP A N 1
ATOM 626 C CA . ASP A 1 84 ? -0.613 6.516 22.721 1.00 85.00 84 ASP A CA 1
ATOM 627 C C . ASP A 1 84 ? -0.534 5.388 21.674 1.00 85.00 84 ASP A C 1
ATOM 629 O O . ASP A 1 84 ? 0.337 4.516 21.707 1.00 85.00 84 ASP A O 1
ATOM 633 N N . LEU A 1 85 ? -1.513 5.362 20.766 1.00 86.94 85 LEU A N 1
ATOM 634 C CA . LEU A 1 85 ? -1.631 4.369 19.715 1.00 86.94 85 LEU A CA 1
ATOM 635 C C . LEU A 1 85 ? -0.693 4.711 18.557 1.00 86.94 85 LEU A C 1
ATOM 637 O O . LEU A 1 85 ? -0.695 5.829 18.045 1.00 86.94 85 LEU A O 1
ATOM 641 N N . HIS A 1 86 ? 0.043 3.715 18.086 1.00 86.06 86 HIS A N 1
ATOM 642 C CA . HIS A 1 86 ? 0.834 3.789 16.865 1.00 86.06 86 HIS A CA 1
ATOM 643 C C . HIS A 1 86 ? 0.300 2.792 15.838 1.00 86.06 86 HIS A C 1
ATOM 645 O O . HIS A 1 86 ? -0.279 1.762 16.190 1.00 86.06 86 HIS A O 1
ATOM 651 N N . ILE A 1 87 ? 0.484 3.110 14.558 1.00 82.12 87 ILE A N 1
ATOM 652 C CA . ILE A 1 87 ? 0.063 2.264 13.440 1.00 82.12 87 ILE A CA 1
ATOM 653 C C . ILE A 1 87 ? 1.245 1.444 12.919 1.00 82.12 87 ILE A C 1
ATOM 655 O O . ILE A 1 87 ? 2.361 1.950 12.824 1.00 82.12 87 ILE A O 1
ATOM 659 N N . SER A 1 88 ? 1.001 0.190 12.549 1.00 77.00 88 SER A N 1
ATOM 660 C CA . SER A 1 88 ? 1.980 -0.662 11.865 1.00 77.00 88 SER A CA 1
ATOM 661 C C . SER A 1 88 ? 1.300 -1.585 10.863 1.00 77.00 88 SER A C 1
ATOM 663 O O . SER A 1 88 ? 0.130 -1.922 11.014 1.00 77.00 88 SER A O 1
ATOM 665 N N . GLY A 1 89 ? 2.040 -2.024 9.847 1.00 76.12 89 GLY A N 1
ATOM 666 C CA . GLY A 1 89 ? 1.643 -3.144 8.990 1.00 76.12 89 GLY A CA 1
ATOM 667 C C . GLY A 1 89 ? 0.708 -2.816 7.826 1.00 76.12 89 GLY A C 1
ATOM 668 O O . GLY A 1 89 ? 0.812 -3.481 6.819 1.00 76.12 89 GLY A O 1
ATOM 669 N N . TRP A 1 90 ? -0.132 -1.787 7.886 1.00 89.38 90 TRP A N 1
ATOM 670 C CA . TRP A 1 90 ? -1.158 -1.472 6.874 1.00 89.38 90 TRP A CA 1
ATOM 671 C C . TRP A 1 90 ? -0.710 -1.597 5.400 1.00 89.38 90 TRP A C 1
ATOM 673 O O . TRP A 1 90 ? -0.149 -0.663 4.817 1.00 89.38 90 TRP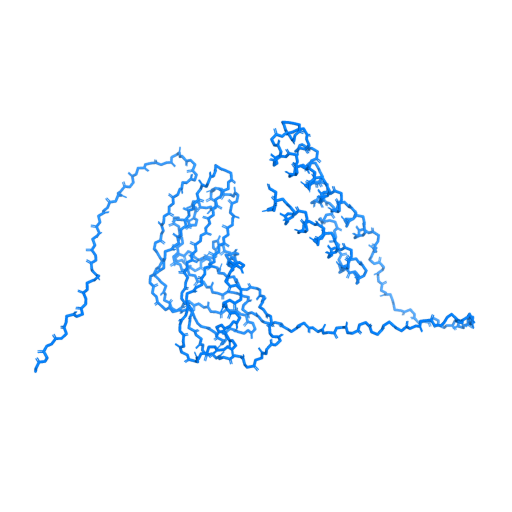 A O 1
ATOM 683 N N . ASN A 1 91 ? -1.044 -2.740 4.791 1.00 93.25 91 ASN A N 1
ATOM 684 C CA . ASN A 1 91 ? -0.668 -3.120 3.430 1.00 93.25 91 ASN A CA 1
ATOM 685 C C . ASN A 1 91 ? -1.911 -3.424 2.596 1.00 93.25 91 ASN A C 1
ATOM 687 O O . ASN A 1 91 ? -2.792 -4.151 3.043 1.00 93.25 91 ASN A O 1
ATOM 691 N N . LEU A 1 92 ? -1.966 -2.955 1.351 1.00 96.38 92 LEU A N 1
ATOM 692 C CA . LEU A 1 92 ? -2.891 -3.510 0.371 1.00 96.38 92 LEU A CA 1
ATOM 693 C C . LEU A 1 92 ? -2.245 -4.662 -0.388 1.00 96.38 92 LEU A C 1
ATOM 695 O O . LEU A 1 92 ? -1.137 -4.559 -0.923 1.00 96.38 92 LEU A O 1
ATOM 699 N N . GLU A 1 93 ? -3.008 -5.739 -0.483 1.00 97.75 93 GLU A N 1
ATOM 700 C CA . GLU A 1 93 ? -2.773 -6.834 -1.402 1.00 97.75 93 GLU A CA 1
ATOM 701 C C . GLU A 1 93 ? -3.578 -6.608 -2.680 1.00 97.75 93 GLU A C 1
ATOM 703 O O . GLU A 1 93 ? -4.769 -6.320 -2.621 1.00 97.75 93 GLU A O 1
ATOM 708 N N . ILE A 1 94 ? -2.934 -6.745 -3.837 1.00 97.19 94 ILE A N 1
ATOM 709 C CA . ILE A 1 94 ? -3.558 -6.728 -5.158 1.00 97.19 94 ILE A CA 1
ATOM 710 C C . ILE A 1 94 ? -3.761 -8.171 -5.610 1.00 97.19 94 ILE A C 1
ATOM 712 O O . ILE A 1 94 ? -2.811 -8.952 -5.682 1.00 97.19 94 ILE A O 1
ATOM 716 N N . LEU A 1 95 ? -4.995 -8.496 -5.981 1.00 96.12 95 LEU A N 1
ATOM 717 C CA . LEU A 1 95 ? -5.417 -9.823 -6.411 1.00 96.12 95 LEU A CA 1
ATOM 718 C C . LEU A 1 95 ? -5.782 -9.828 -7.896 1.00 96.12 95 LEU A C 1
ATOM 720 O O . LEU A 1 95 ? -6.290 -8.838 -8.431 1.00 96.12 95 LEU A O 1
ATOM 724 N N . ASP A 1 96 ? -5.577 -10.963 -8.558 1.00 94.88 96 ASP A N 1
ATOM 725 C CA . ASP A 1 96 ? -6.156 -11.224 -9.874 1.00 94.88 96 ASP A CA 1
ATOM 726 C C . ASP A 1 96 ? -7.652 -11.585 -9.778 1.00 94.88 96 ASP A C 1
ATOM 728 O O . ASP A 1 96 ? -8.230 -11.730 -8.699 1.00 94.88 96 ASP A O 1
ATOM 732 N N . LYS A 1 97 ? -8.302 -11.768 -10.932 1.00 93.75 97 LYS A N 1
ATOM 733 C CA . LYS A 1 97 ? -9.729 -12.139 -11.021 1.00 93.75 97 LYS A CA 1
ATOM 734 C C . LYS A 1 97 ? -10.097 -13.476 -10.357 1.00 93.75 97 LYS A C 1
ATOM 736 O O . LYS A 1 97 ? -11.280 -13.753 -10.187 1.00 93.75 97 LYS A O 1
ATOM 741 N N . ASN A 1 98 ? -9.114 -14.323 -10.058 1.00 93.00 98 ASN A N 1
ATOM 742 C CA . ASN A 1 98 ? -9.304 -15.615 -9.407 1.00 93.00 98 ASN A CA 1
ATOM 743 C C . ASN A 1 98 ? -9.014 -15.538 -7.897 1.00 93.00 98 ASN A C 1
ATOM 745 O O . ASN A 1 98 ? -9.027 -16.572 -7.236 1.00 93.00 98 ASN A O 1
ATOM 749 N N . GLY A 1 99 ? -8.714 -14.348 -7.360 1.00 89.94 99 GLY A N 1
ATOM 750 C CA . GLY A 1 99 ? -8.308 -14.162 -5.967 1.00 89.94 99 GLY A CA 1
ATOM 751 C C . GLY A 1 99 ? -6.851 -14.544 -5.689 1.00 89.94 99 GLY A C 1
ATOM 752 O O . GLY A 1 99 ? -6.475 -14.711 -4.535 1.00 89.94 99 GLY A O 1
ATOM 753 N N . THR A 1 100 ? -6.014 -14.707 -6.719 1.00 94.19 100 THR A N 1
ATOM 754 C CA . THR A 1 100 ? -4.585 -15.003 -6.537 1.00 94.19 100 THR A CA 1
ATOM 755 C C . THR A 1 100 ? -3.813 -13.718 -6.269 1.00 94.19 100 THR A C 1
ATOM 757 O O . THR A 1 100 ? -3.939 -12.753 -7.024 1.00 94.19 100 THR A O 1
ATOM 760 N N . SER A 1 101 ? -2.969 -13.722 -5.236 1.00 94.50 101 SER A N 1
ATOM 761 C CA . SER A 1 101 ? -2.103 -12.588 -4.904 1.00 94.50 101 SER A CA 1
ATOM 762 C C . SER A 1 101 ? -1.095 -12.293 -6.017 1.00 94.50 101 SER A C 1
ATOM 764 O O . SER A 1 101 ? -0.344 -13.168 -6.455 1.00 94.50 101 SER A O 1
ATOM 766 N N . LEU A 1 102 ? -1.106 -11.049 -6.497 1.00 93.94 102 LEU A N 1
ATOM 767 C CA . LEU A 1 102 ? -0.141 -10.508 -7.455 1.00 93.94 102 LEU A CA 1
ATOM 768 C C . LEU A 1 102 ? 0.935 -9.668 -6.758 1.00 93.94 102 LEU A C 1
ATOM 770 O O . LEU A 1 102 ? 2.066 -9.612 -7.240 1.00 93.94 102 LEU A O 1
ATOM 774 N N . LEU A 1 103 ? 0.572 -9.003 -5.659 1.00 94.56 103 LEU A N 1
ATOM 775 C CA . LEU A 1 103 ? 1.450 -8.183 -4.828 1.00 94.56 103 LEU A CA 1
ATOM 776 C C . LEU A 1 103 ? 0.798 -7.987 -3.458 1.00 94.56 103 LEU A C 1
ATOM 778 O O . LEU A 1 103 ? -0.345 -7.563 -3.409 1.00 94.56 103 LEU A O 1
ATOM 782 N N . ASP A 1 104 ? 1.524 -8.202 -2.368 1.00 90.94 104 ASP A N 1
ATOM 783 C CA . ASP A 1 104 ? 1.032 -8.119 -0.984 1.00 90.94 104 ASP A CA 1
ATOM 784 C C . ASP A 1 104 ? 1.647 -6.955 -0.180 1.00 90.94 104 ASP A C 1
ATOM 786 O O . ASP A 1 104 ? 1.577 -6.933 1.044 1.00 90.94 104 ASP A O 1
ATOM 790 N N . LYS A 1 105 ? 2.286 -5.994 -0.863 1.00 88.56 105 LYS A N 1
ATOM 791 C CA . LYS A 1 105 ? 3.145 -4.959 -0.251 1.00 88.56 105 LYS A CA 1
ATOM 792 C C . LYS A 1 105 ? 2.865 -3.539 -0.740 1.00 88.56 105 LYS A C 1
ATOM 794 O O . LYS A 1 105 ? 3.785 -2.725 -0.824 1.00 88.56 105 LYS A O 1
ATOM 799 N N . LEU A 1 106 ? 1.622 -3.213 -1.097 1.00 94.06 106 LEU A N 1
ATOM 800 C CA . LEU A 1 106 ? 1.269 -1.806 -1.297 1.00 94.06 106 LEU A CA 1
ATOM 801 C C . LEU A 1 106 ? 1.156 -1.132 0.072 1.00 94.06 106 LEU A C 1
ATOM 803 O O . LEU A 1 106 ? 0.131 -1.251 0.731 1.00 94.06 106 LEU A O 1
ATOM 807 N N . ILE A 1 107 ? 2.208 -0.448 0.507 1.00 93.62 107 ILE A N 1
ATOM 808 C CA . ILE A 1 107 ? 2.270 0.157 1.842 1.00 93.62 107 ILE A CA 1
ATOM 809 C C . ILE A 1 107 ? 1.450 1.444 1.899 1.00 93.62 107 ILE A C 1
ATOM 811 O O . ILE A 1 107 ? 1.358 2.172 0.903 1.00 93.62 107 ILE A O 1
ATOM 815 N N . LEU A 1 108 ? 0.872 1.749 3.062 1.00 93.75 108 LEU A N 1
ATOM 816 C CA . LEU A 1 108 ? 0.334 3.081 3.328 1.00 93.75 108 LEU A CA 1
ATOM 817 C C . LEU A 1 108 ? 1.443 4.116 3.108 1.00 93.75 108 LEU A C 1
ATOM 819 O O . LEU A 1 108 ? 2.576 3.935 3.543 1.00 93.75 108 LEU A O 1
ATOM 823 N N . LYS A 1 109 ? 1.135 5.192 2.388 1.00 91.75 109 LYS A N 1
ATOM 824 C CA . LYS A 1 109 ? 2.107 6.258 2.163 1.00 91.75 109 LYS A CA 1
ATOM 825 C C . LYS A 1 109 ? 2.371 6.993 3.479 1.00 91.75 109 LYS A C 1
ATOM 827 O O . LYS A 1 109 ? 1.419 7.525 4.032 1.00 91.75 109 LYS A O 1
ATOM 832 N N . ASP A 1 110 ? 3.633 7.171 3.868 1.00 86.56 110 ASP A N 1
ATOM 833 C CA . ASP A 1 110 ? 4.052 7.797 5.141 1.00 86.56 110 ASP A CA 1
ATOM 834 C C . ASP A 1 110 ? 3.326 9.119 5.465 1.00 86.56 110 ASP A C 1
ATOM 836 O O . ASP A 1 110 ? 2.975 9.420 6.604 1.00 86.56 110 ASP A O 1
ATOM 840 N N . SER A 1 111 ? 3.036 9.935 4.443 1.00 85.56 111 SER A N 1
ATOM 841 C CA . SER A 1 111 ? 2.296 11.196 4.609 1.00 85.56 111 SER A CA 1
ATOM 842 C C . SER A 1 111 ? 0.846 11.024 5.096 1.00 85.56 111 SER A C 1
ATOM 844 O O . SER A 1 111 ? 0.201 12.003 5.468 1.00 85.56 111 SER A O 1
ATOM 846 N N . GLU A 1 112 ? 0.305 9.811 5.034 1.00 91.56 112 GLU A N 1
ATOM 847 C CA . GLU A 1 112 ? -1.047 9.447 5.456 1.00 91.56 112 GLU A CA 1
ATOM 848 C C . GLU A 1 112 ? -1.073 8.891 6.891 1.00 91.56 112 GLU A C 1
ATOM 850 O O . GLU A 1 112 ? -2.154 8.829 7.473 1.00 91.56 112 GLU A O 1
ATOM 855 N N . ASP A 1 113 ? 0.071 8.570 7.507 1.00 90.31 113 ASP A N 1
ATOM 856 C CA . ASP A 1 113 ? 0.140 7.915 8.822 1.00 90.31 113 ASP A CA 1
ATOM 857 C C . ASP A 1 113 ? -0.575 8.716 9.911 1.00 90.31 113 ASP A C 1
ATOM 859 O O . ASP A 1 113 ? -1.472 8.232 10.603 1.00 90.31 113 ASP A O 1
ATOM 863 N N . SER A 1 114 ? -0.242 10.005 10.008 1.00 91.44 114 SER A N 1
ATOM 864 C CA . SER A 1 114 ? -0.853 10.922 10.979 1.00 91.44 114 SER A CA 1
ATOM 865 C C . SER A 1 114 ? -2.354 11.095 10.748 1.00 91.44 114 SER A C 1
ATOM 867 O O . SER A 1 114 ? -3.126 11.321 11.680 1.00 91.44 114 SER A O 1
ATOM 869 N N . LYS A 1 115 ? -2.782 11.019 9.488 1.00 95.19 115 LYS A N 1
ATOM 870 C CA . LYS A 1 115 ? -4.187 11.141 9.110 1.00 95.19 115 LYS A CA 1
ATOM 871 C C . LYS A 1 115 ? -4.949 9.864 9.444 1.00 95.19 115 LYS A C 1
ATOM 873 O O . LYS A 1 115 ? -6.073 9.972 9.929 1.00 95.19 115 LYS A O 1
ATOM 878 N N . LEU A 1 116 ? -4.357 8.692 9.208 1.00 95.19 116 LEU A N 1
ATOM 879 C CA . LEU A 1 116 ? -4.947 7.404 9.559 1.00 95.19 116 LEU A CA 1
ATOM 880 C C . LEU A 1 116 ? -5.070 7.281 11.074 1.00 95.19 116 LEU A C 1
ATOM 882 O O . LEU A 1 116 ? -6.146 6.956 11.565 1.00 95.19 116 LEU A O 1
ATOM 886 N N . LEU A 1 117 ? -4.024 7.652 11.813 1.00 94.25 117 LEU A N 1
ATOM 887 C CA . LEU A 1 117 ? -4.047 7.634 13.270 1.00 94.25 117 LEU A CA 1
ATOM 888 C C . LEU A 1 117 ? -5.164 8.523 13.837 1.00 94.25 117 LEU A C 1
ATOM 890 O O . LEU A 1 117 ? -5.949 8.075 14.670 1.00 94.25 117 LEU A O 1
ATOM 894 N N . LYS A 1 118 ? -5.308 9.759 13.342 1.00 94.56 118 LYS A N 1
ATOM 895 C CA . LYS A 1 118 ? -6.425 10.638 13.733 1.00 94.56 118 LYS A CA 1
ATOM 896 C C . LYS A 1 118 ? -7.778 10.087 13.310 1.00 94.56 118 LYS A C 1
ATOM 898 O O . LYS A 1 118 ? -8.755 10.237 14.031 1.00 94.56 118 LYS A O 1
ATOM 903 N N . PHE A 1 119 ? -7.860 9.472 12.135 1.00 96.06 119 PHE A N 1
ATOM 904 C CA . PHE A 1 119 ? -9.096 8.862 11.665 1.00 96.06 119 PHE A CA 1
ATOM 905 C C . PHE A 1 119 ? -9.564 7.755 12.607 1.00 96.06 119 PHE A C 1
ATOM 907 O O . PHE A 1 119 ? -10.732 7.756 12.971 1.00 96.06 119 PHE A O 1
ATOM 914 N N . VAL A 1 120 ? -8.671 6.874 13.057 1.00 95.25 120 VAL A N 1
ATOM 915 C CA . VAL A 1 120 ? -9.064 5.771 13.944 1.00 95.25 120 VAL A CA 1
ATOM 916 C C . VAL A 1 120 ? -9.241 6.193 15.403 1.00 95.25 120 VAL A C 1
ATOM 918 O O . VAL A 1 120 ? -10.029 5.565 16.103 1.00 95.25 120 VAL A O 1
ATOM 921 N N . THR A 1 121 ? -8.562 7.249 15.870 1.00 94.62 121 THR A N 1
ATOM 922 C CA . THR A 1 121 ? -8.629 7.681 17.283 1.00 94.62 121 THR A CA 1
ATOM 923 C C . THR A 1 121 ? -9.636 8.795 17.564 1.00 94.62 121 THR A C 1
ATOM 925 O O . THR A 1 121 ? -10.273 8.809 18.618 1.00 94.62 121 THR A O 1
ATOM 928 N N . GLU A 1 122 ? -9.813 9.725 16.626 1.00 94.50 122 GLU A N 1
ATOM 929 C CA . GLU A 1 122 ? -10.688 10.898 16.767 1.00 94.50 122 GLU A CA 1
ATOM 930 C C . GLU A 1 122 ? -11.926 10.824 15.860 1.00 94.50 122 GLU A C 1
ATOM 932 O O . GLU A 1 122 ? -12.857 11.622 16.013 1.00 94.50 122 GLU A O 1
ATOM 937 N N . GLY A 1 123 ? -11.935 9.903 14.892 1.00 95.38 123 GLY A N 1
ATOM 938 C CA . GLY A 1 123 ? -13.034 9.736 13.951 1.00 95.38 123 GLY A CA 1
ATOM 939 C C . GLY A 1 123 ? -14.301 9.185 14.596 1.00 95.38 123 GLY A C 1
ATOM 940 O O . GLY A 1 123 ? -14.309 8.647 15.706 1.00 95.38 123 GLY A O 1
ATOM 941 N N . LYS A 1 124 ? -15.409 9.334 13.875 1.00 96.88 124 LYS A N 1
ATOM 942 C CA . LYS A 1 124 ? -16.713 8.801 14.281 1.00 96.88 124 LYS A CA 1
ATOM 943 C C . LYS A 1 124 ? -16.985 7.484 13.576 1.00 96.88 124 LYS A C 1
ATOM 945 O O . LYS A 1 124 ? -16.667 7.331 12.404 1.00 96.88 124 LYS A O 1
ATOM 950 N N . GLU A 1 125 ? -17.629 6.557 14.272 1.00 97.81 125 GLU A N 1
ATOM 951 C CA . GLU A 1 125 ? -18.149 5.340 13.649 1.00 97.81 125 GLU A CA 1
ATOM 952 C C . GLU A 1 125 ? -18.993 5.680 12.407 1.00 97.81 125 GLU A C 1
ATOM 954 O O . GLU A 1 125 ? -19.797 6.620 12.409 1.00 97.81 125 GLU A O 1
ATOM 959 N N . GLY A 1 126 ? -18.748 4.952 11.320 1.00 98.00 126 GLY A N 1
ATOM 960 C CA . GLY A 1 126 ? -19.323 5.171 9.998 1.00 98.00 126 GLY A CA 1
ATOM 961 C C . GLY A 1 126 ? -18.651 6.267 9.162 1.00 98.00 126 GLY A C 1
ATOM 962 O O . GLY A 1 126 ? -18.989 6.390 7.982 1.00 98.00 126 GLY A O 1
ATOM 963 N N . GLU A 1 127 ? -17.720 7.052 9.719 1.00 98.38 127 GLU A N 1
ATOM 964 C CA . GLU A 1 127 ? -16.952 8.059 8.979 1.00 98.38 127 GLU A CA 1
ATOM 965 C C . GLU A 1 127 ? -16.111 7.395 7.889 1.00 98.38 127 GLU A C 1
ATOM 967 O O . GLU A 1 127 ? -15.496 6.355 8.108 1.00 98.38 127 GLU A O 1
ATOM 972 N N . GLU A 1 128 ? -16.061 8.013 6.710 1.00 98.50 128 GLU A N 1
ATOM 973 C CA . GLU A 1 128 ? -15.252 7.522 5.602 1.00 98.50 128 GLU A CA 1
ATOM 974 C C . GLU A 1 128 ? -14.130 8.507 5.269 1.00 98.50 128 GLU A C 1
ATOM 976 O O . GLU A 1 128 ? -14.366 9.716 5.169 1.00 98.50 128 GLU A O 1
ATOM 981 N N . LYS A 1 129 ? -12.918 7.997 5.032 1.00 98.38 129 LYS A N 1
ATOM 982 C CA . LYS A 1 129 ? -11.779 8.792 4.555 1.00 98.38 129 LYS A CA 1
ATOM 983 C C . LYS A 1 129 ? -10.967 8.053 3.511 1.00 98.38 129 LYS A C 1
ATOM 985 O O . LYS A 1 129 ? -10.877 6.832 3.506 1.00 98.38 129 LYS A O 1
ATOM 990 N N . GLU A 1 130 ? -10.367 8.827 2.617 1.00 98.25 130 GLU A N 1
ATOM 991 C CA . GLU A 1 130 ? -9.486 8.299 1.582 1.00 98.25 130 GLU A CA 1
ATOM 992 C C . GLU A 1 130 ? -8.052 8.166 2.089 1.00 98.25 130 GLU A C 1
ATOM 994 O O . GLU A 1 130 ? -7.583 9.053 2.799 1.00 98.25 130 GLU A O 1
ATOM 999 N N . PHE A 1 131 ? -7.338 7.126 1.671 1.00 97.69 131 PHE A N 1
ATOM 1000 C CA . PHE A 1 131 ? -5.941 6.868 2.013 1.00 97.69 131 PHE A CA 1
ATOM 1001 C C . PHE A 1 131 ? -5.184 6.363 0.794 1.00 97.69 131 PHE A C 1
ATOM 1003 O O . PHE A 1 131 ? -5.721 5.600 -0.012 1.00 97.69 131 PHE A O 1
ATOM 1010 N N . THR A 1 132 ? -3.943 6.817 0.650 1.00 97.25 132 THR A N 1
ATOM 1011 C CA . THR A 1 132 ? -3.093 6.480 -0.490 1.00 97.25 132 THR A CA 1
ATOM 1012 C C . THR A 1 132 ? -2.102 5.396 -0.098 1.00 97.25 132 THR A C 1
ATOM 1014 O O . THR A 1 132 ? -1.347 5.566 0.857 1.00 97.25 132 THR A O 1
ATOM 1017 N N . PHE A 1 133 ? -2.067 4.325 -0.880 1.00 96.94 133 PHE A N 1
ATOM 1018 C CA . PHE A 1 133 ? -1.088 3.251 -0.773 1.00 96.94 133 PHE A CA 1
ATOM 1019 C C . PHE A 1 133 ? -0.180 3.278 -2.000 1.00 96.94 133 PHE A C 1
ATOM 1021 O O . PHE A 1 133 ? -0.613 3.671 -3.092 1.00 96.94 133 PHE A O 1
ATOM 1028 N N . GLN A 1 134 ? 1.085 2.901 -1.833 1.00 95.38 134 GLN A N 1
ATOM 1029 C CA . GLN A 1 134 ? 2.064 2.911 -2.916 1.00 95.38 134 GLN A CA 1
ATOM 1030 C C . GLN A 1 134 ? 3.132 1.829 -2.762 1.00 95.38 134 GLN A C 1
ATOM 1032 O O . GLN A 1 134 ? 3.430 1.381 -1.662 1.00 95.38 134 GLN A O 1
ATOM 1037 N N . TYR A 1 135 ? 3.741 1.433 -3.876 1.00 94.00 135 TYR A N 1
ATOM 1038 C CA . TYR A 1 135 ? 4.901 0.546 -3.878 1.00 94.00 135 TYR A CA 1
ATOM 1039 C C . TYR A 1 135 ? 5.784 0.794 -5.098 1.00 94.00 135 TYR A C 1
ATOM 1041 O O . TYR A 1 135 ? 5.285 1.013 -6.204 1.00 94.00 135 TYR A O 1
ATOM 1049 N N . SER A 1 136 ? 7.098 0.723 -4.897 1.00 90.75 136 SER A N 1
ATOM 1050 C CA . SER A 1 136 ? 8.086 0.815 -5.971 1.00 90.75 136 SER A CA 1
ATOM 1051 C C . SER A 1 136 ? 8.503 -0.580 -6.426 1.00 90.75 136 SER A C 1
ATOM 1053 O O . SER A 1 136 ? 9.001 -1.383 -5.643 1.00 90.75 136 SER A O 1
ATOM 1055 N N . ILE A 1 137 ? 8.327 -0.853 -7.713 1.00 87.25 137 ILE A N 1
ATOM 1056 C CA . ILE A 1 137 ? 8.634 -2.114 -8.376 1.00 87.25 137 ILE A CA 1
ATOM 1057 C C . ILE A 1 137 ? 9.858 -1.909 -9.269 1.00 87.25 137 ILE A C 1
ATOM 1059 O O . ILE A 1 137 ? 9.863 -1.041 -10.136 1.00 87.25 137 ILE A O 1
ATOM 1063 N N . ALA A 1 138 ? 10.894 -2.725 -9.074 1.00 87.69 138 ALA A N 1
ATOM 1064 C CA . ALA A 1 138 ? 12.039 -2.793 -9.991 1.00 87.69 138 ALA A CA 1
ATOM 1065 C C . ALA A 1 138 ? 11.826 -3.815 -11.128 1.00 87.69 138 ALA A C 1
ATOM 1067 O O . ALA A 1 138 ? 12.498 -3.779 -12.156 1.00 87.69 138 ALA A O 1
ATOM 1068 N N . ASN A 1 139 ? 10.893 -4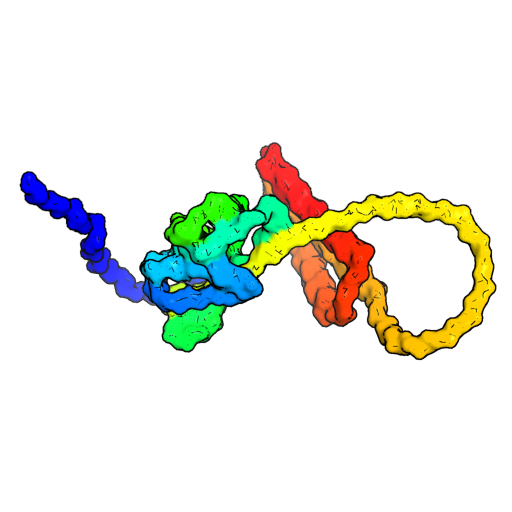.756 -10.945 1.00 87.06 139 ASN A N 1
ATOM 1069 C CA . ASN A 1 139 ? 10.573 -5.793 -11.921 1.00 87.06 139 ASN A CA 1
ATOM 1070 C C . ASN A 1 139 ? 9.477 -5.326 -12.896 1.00 87.06 139 ASN A C 1
ATOM 1072 O O . ASN A 1 139 ? 8.281 -5.427 -12.612 1.00 87.06 139 ASN A O 1
ATOM 1076 N N . GLY A 1 140 ? 9.898 -4.887 -14.082 1.00 86.06 140 GLY A N 1
ATOM 1077 C CA . GLY A 1 140 ? 8.997 -4.410 -15.130 1.00 86.06 140 GLY A CA 1
ATOM 1078 C C . GLY A 1 140 ? 7.962 -5.430 -15.618 1.00 86.06 140 GLY A C 1
ATOM 1079 O O . GLY A 1 140 ? 6.858 -5.039 -16.000 1.00 86.06 140 GLY A O 1
ATOM 1080 N N . ASP A 1 141 ? 8.271 -6.728 -15.584 1.00 88.69 141 ASP A N 1
ATOM 1081 C CA . ASP A 1 141 ? 7.326 -7.777 -15.988 1.00 88.69 141 ASP A CA 1
ATOM 1082 C C . ASP A 1 141 ? 6.258 -8.012 -14.918 1.00 88.69 141 ASP A C 1
ATOM 1084 O O . ASP A 1 141 ? 5.081 -8.170 -15.248 1.00 88.69 141 ASP A O 1
ATOM 1088 N N . LEU A 1 142 ? 6.637 -7.953 -13.637 1.00 90.44 142 LEU A N 1
ATOM 1089 C CA . LEU A 1 142 ? 5.681 -7.970 -12.531 1.00 90.44 142 LEU A CA 1
ATOM 1090 C C . LEU A 1 142 ? 4.743 -6.760 -12.607 1.00 90.44 142 LEU A C 1
ATOM 1092 O O . LEU A 1 142 ? 3.530 -6.930 -12.513 1.00 90.44 142 LEU A O 1
ATOM 1096 N N . TYR A 1 143 ? 5.281 -5.560 -12.849 1.00 91.94 143 TYR A N 1
ATOM 1097 C CA . TYR A 1 143 ? 4.473 -4.356 -13.057 1.00 91.94 143 TYR A CA 1
ATOM 1098 C C . TYR A 1 143 ? 3.456 -4.545 -14.192 1.00 91.94 143 TYR A C 1
ATOM 1100 O O . TYR A 1 143 ? 2.261 -4.316 -14.002 1.00 91.94 143 TYR A O 1
ATOM 1108 N N . LYS A 1 144 ? 3.906 -5.022 -15.362 1.00 91.44 144 LYS A N 1
ATOM 1109 C CA . LYS A 1 144 ? 3.025 -5.289 -16.511 1.00 91.44 144 LYS A CA 1
ATOM 1110 C C . LYS A 1 144 ? 1.942 -6.305 -16.165 1.00 91.44 144 LYS A C 1
ATOM 1112 O O . LYS A 1 144 ? 0.786 -6.100 -16.524 1.00 91.44 144 LYS A O 1
ATOM 1117 N N . LYS A 1 145 ? 2.306 -7.383 -15.467 1.00 93.44 145 LYS A N 1
ATOM 1118 C CA . LYS A 1 145 ? 1.357 -8.403 -15.016 1.00 93.44 145 LYS A CA 1
ATOM 1119 C C . LYS A 1 145 ? 0.296 -7.793 -14.103 1.00 93.44 145 LYS A C 1
ATOM 1121 O O . LYS A 1 145 ? -0.885 -7.978 -14.357 1.00 93.44 145 LYS A O 1
ATOM 1126 N N . ILE A 1 146 ? 0.698 -7.014 -13.099 1.00 95.62 146 ILE A N 1
ATOM 1127 C CA . ILE A 1 146 ? -0.235 -6.350 -12.181 1.00 95.62 146 ILE A CA 1
ATOM 1128 C C . ILE A 1 146 ? -1.176 -5.415 -12.950 1.00 95.62 146 ILE A C 1
ATOM 1130 O O . ILE A 1 146 ? -2.393 -5.543 -12.831 1.00 95.62 146 ILE A O 1
ATOM 1134 N N . MET A 1 147 ? -0.640 -4.538 -13.804 1.00 94.31 147 MET A N 1
ATOM 1135 C CA . MET A 1 147 ? -1.463 -3.611 -14.589 1.00 94.31 147 MET A CA 1
ATOM 1136 C C . MET A 1 147 ? -2.412 -4.327 -15.558 1.00 94.31 147 MET A C 1
ATOM 1138 O O . MET A 1 147 ? -3.481 -3.803 -15.845 1.00 94.31 147 MET A O 1
ATOM 1142 N N . ASN A 1 148 ? -2.086 -5.533 -16.027 1.00 94.56 148 ASN A N 1
ATOM 1143 C CA . ASN A 1 148 ? -2.966 -6.312 -16.900 1.00 94.56 148 ASN A CA 1
ATOM 1144 C C . ASN A 1 148 ? -4.000 -7.144 -16.136 1.00 94.56 148 ASN A C 1
ATOM 1146 O O . ASN A 1 148 ? -5.152 -7.213 -16.567 1.00 94.56 148 ASN A O 1
ATOM 1150 N N . ASP A 1 149 ? -3.635 -7.702 -14.981 1.00 95.69 149 ASP A N 1
ATOM 1151 C CA . ASP A 1 149 ? -4.387 -8.792 -14.347 1.00 95.69 149 ASP A CA 1
ATOM 1152 C C . ASP A 1 149 ? -5.088 -8.393 -13.041 1.00 95.69 149 ASP A C 1
ATOM 1154 O O . ASP A 1 149 ? -6.039 -9.071 -12.654 1.00 95.69 149 ASP A O 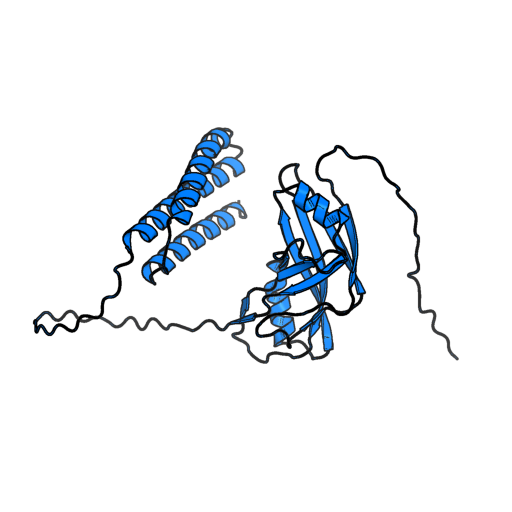1
ATOM 1158 N N . ALA A 1 150 ? -4.692 -7.284 -12.398 1.00 97.06 150 ALA A N 1
ATOM 1159 C CA . ALA A 1 150 ? -5.308 -6.810 -11.152 1.00 97.06 150 ALA A CA 1
ATOM 1160 C C . ALA A 1 150 ? -6.833 -6.689 -11.276 1.00 97.06 150 ALA A C 1
ATOM 1162 O O . ALA A 1 150 ? -7.340 -6.158 -12.261 1.00 97.06 150 ALA A O 1
ATOM 1163 N N . ALA A 1 151 ? -7.571 -7.179 -10.293 1.00 95.69 151 ALA A N 1
ATOM 1164 C CA . ALA A 1 151 ? -9.029 -7.167 -10.318 1.00 95.69 151 ALA A CA 1
ATOM 1165 C C . ALA A 1 151 ? -9.633 -6.801 -8.965 1.00 95.69 151 ALA A C 1
ATOM 1167 O O . ALA A 1 151 ? -10.683 -6.170 -8.937 1.00 95.69 151 ALA A O 1
ATOM 1168 N N . ASN A 1 152 ? -8.977 -7.179 -7.867 1.00 95.81 152 ASN A N 1
ATOM 1169 C CA . ASN A 1 152 ? -9.476 -6.933 -6.521 1.00 95.81 152 ASN A CA 1
ATOM 1170 C C . ASN A 1 152 ? -8.338 -6.531 -5.574 1.00 95.81 152 ASN A C 1
ATOM 1172 O O . ASN A 1 152 ? -7.161 -6.616 -5.941 1.00 95.81 152 ASN A O 1
ATOM 1176 N N . ILE A 1 153 ? -8.694 -6.093 -4.368 1.00 97.50 153 ILE A N 1
ATOM 1177 C CA . ILE A 1 153 ? -7.758 -5.763 -3.297 1.00 97.50 153 ILE A CA 1
ATOM 1178 C C . ILE A 1 153 ? -8.234 -6.320 -1.957 1.00 97.50 153 ILE A C 1
ATOM 1180 O O . ILE A 1 153 ? -9.434 -6.437 -1.739 1.00 97.50 153 ILE A O 1
ATOM 1184 N N . ASN A 1 154 ? -7.290 -6.569 -1.055 1.00 97.50 154 ASN A N 1
ATOM 1185 C CA . ASN A 1 154 ? -7.539 -6.796 0.369 1.00 97.50 154 ASN A CA 1
ATOM 1186 C C . ASN A 1 154 ? -6.648 -5.863 1.193 1.00 97.50 154 ASN A C 1
ATOM 1188 O O . ASN A 1 154 ? -5.557 -5.501 0.753 1.00 97.50 154 ASN A O 1
ATOM 1192 N N . LEU A 1 155 ? -7.087 -5.502 2.396 1.00 96.75 155 LEU A N 1
ATOM 1193 C CA . LEU A 1 155 ? -6.254 -4.819 3.382 1.00 96.75 155 LEU A CA 1
ATOM 1194 C C . LEU A 1 155 ? -5.688 -5.848 4.362 1.00 96.75 155 LEU A C 1
ATOM 1196 O O . LEU A 1 155 ? -6.424 -6.651 4.928 1.00 96.75 155 LEU A O 1
ATOM 1200 N N . LYS A 1 156 ? -4.376 -5.827 4.553 1.00 94.75 156 LYS A N 1
ATOM 1201 C CA . LYS A 1 156 ? -3.621 -6.772 5.369 1.00 94.75 156 LYS A CA 1
ATOM 1202 C C . LYS A 1 156 ? -2.835 -6.071 6.462 1.00 94.75 156 LYS A C 1
ATOM 1204 O O . LYS A 1 156 ? -2.584 -4.865 6.404 1.00 94.75 156 LYS A O 1
ATOM 1209 N N . ASP A 1 157 ? -2.455 -6.885 7.443 1.00 91.00 157 ASP A N 1
ATOM 1210 C CA . ASP A 1 157 ? -1.590 -6.529 8.564 1.00 91.00 157 ASP A CA 1
ATOM 1211 C C . ASP A 1 157 ? -2.107 -5.320 9.359 1.00 91.00 157 ASP A C 1
ATOM 1213 O O . ASP A 1 157 ? -1.335 -4.535 9.915 1.00 91.00 157 ASP A O 1
ATOM 1217 N N . VAL A 1 158 ? -3.436 -5.176 9.425 1.00 90.88 158 VAL A N 1
ATOM 1218 C CA . VAL A 1 158 ? -4.093 -4.129 10.208 1.00 90.88 158 VAL A CA 1
ATOM 1219 C C . VAL A 1 158 ? -3.814 -4.372 11.681 1.00 90.88 158 VAL A C 1
ATOM 1221 O O . VAL A 1 158 ? -4.414 -5.238 12.323 1.00 90.88 158 VAL A O 1
ATOM 1224 N N . SER A 1 159 ? -2.876 -3.595 12.207 1.00 88.31 159 SER A N 1
ATOM 1225 C CA . SER A 1 159 ? -2.396 -3.706 13.574 1.00 88.31 159 SER A CA 1
ATOM 1226 C C . SER A 1 159 ? -2.087 -2.333 14.154 1.00 88.31 159 SER A C 1
ATOM 1228 O O . SER A 1 159 ? -1.827 -1.352 13.444 1.00 88.31 159 SER A O 1
ATOM 1230 N N . PHE A 1 160 ? -2.130 -2.286 15.478 1.00 88.50 160 PHE A N 1
ATOM 1231 C CA . PHE A 1 160 ? -1.724 -1.141 16.264 1.00 88.50 160 PHE A CA 1
ATOM 1232 C C . PHE A 1 160 ? -0.843 -1.617 17.405 1.00 88.50 160 PHE A C 1
ATOM 1234 O O . PHE A 1 160 ? -1.041 -2.710 17.938 1.00 88.50 160 PHE A O 1
ATOM 1241 N N . TYR A 1 161 ? 0.092 -0.776 17.817 1.00 84.25 161 TYR A N 1
ATOM 1242 C CA . TYR A 1 161 ? 0.937 -1.049 18.967 1.00 84.25 161 TYR A CA 1
ATOM 1243 C C . TYR A 1 161 ? 1.017 0.176 19.868 1.00 84.25 161 TYR A C 1
ATOM 1245 O O . TYR A 1 161 ? 0.674 1.294 19.482 1.00 84.25 161 TYR A O 1
ATOM 1253 N N . LYS A 1 162 ? 1.462 -0.064 21.095 1.00 82.56 162 LYS A N 1
ATOM 1254 C CA . LYS A 1 162 ? 1.805 0.982 22.050 1.00 82.56 162 LYS A CA 1
ATOM 1255 C C . LYS A 1 162 ? 3.302 0.946 22.239 1.00 82.56 162 LYS A C 1
ATOM 1257 O O . LYS A 1 162 ? 3.870 -0.138 22.395 1.00 82.56 162 LYS A O 1
ATOM 1262 N N . GLU A 1 163 ? 3.933 2.106 22.234 1.00 70.31 163 GLU A N 1
ATOM 1263 C CA . GLU A 1 163 ? 5.329 2.194 22.622 1.00 70.31 163 GLU A CA 1
ATOM 1264 C C . GLU A 1 163 ? 5.409 1.873 24.121 1.00 70.31 163 GLU A C 1
ATOM 1266 O O . GLU A 1 163 ? 4.900 2.612 24.965 1.00 70.31 163 GLU A O 1
ATOM 1271 N N . GLN A 1 164 ? 5.962 0.708 24.472 1.00 52.91 164 GLN A N 1
ATOM 1272 C CA . GLN A 1 164 ? 6.252 0.434 25.872 1.00 52.91 164 GLN A CA 1
ATOM 1273 C C . GLN A 1 164 ? 7.413 1.333 26.268 1.00 52.91 164 GLN A C 1
ATOM 1275 O O . GLN A 1 164 ? 8.534 1.159 25.793 1.00 52.91 164 GLN A O 1
ATOM 1280 N N . TYR A 1 165 ? 7.124 2.303 27.131 1.00 44.91 165 TYR A N 1
ATOM 1281 C CA . TYR A 1 165 ? 8.135 3.113 27.788 1.00 44.91 165 TYR A CA 1
ATOM 1282 C C . TYR A 1 165 ? 8.988 2.176 28.654 1.00 44.91 165 TYR A C 1
ATOM 1284 O O . TYR A 1 165 ? 8.705 1.956 29.832 1.00 44.91 165 TYR A O 1
ATOM 1292 N N . TYR A 1 166 ? 10.042 1.597 28.078 1.00 40.03 166 TYR A N 1
ATOM 1293 C CA . TYR A 1 166 ? 11.171 1.140 28.869 1.00 40.03 166 TYR A CA 1
ATOM 1294 C C . TYR A 1 166 ? 11.808 2.407 29.423 1.00 40.03 166 TYR A C 1
ATOM 1296 O O . TYR A 1 166 ? 12.690 3.007 28.813 1.00 40.03 166 TYR A O 1
ATOM 1304 N N . SER A 1 167 ? 11.309 2.850 30.579 1.00 35.56 167 SER A N 1
ATOM 1305 C CA . SER A 1 167 ? 12.102 3.676 31.470 1.00 35.56 167 SER A CA 1
ATOM 1306 C C . SER A 1 167 ? 13.365 2.872 31.724 1.00 35.56 167 SER A C 1
ATOM 1308 O O . SER A 1 167 ? 13.356 1.916 32.498 1.00 35.56 167 SER A O 1
ATOM 1310 N N . SER A 1 168 ? 14.443 3.218 31.028 1.00 41.91 168 SER A N 1
ATOM 1311 C CA . SER A 1 168 ? 15.776 2.902 31.490 1.00 41.91 168 SER A CA 1
ATOM 1312 C C . SER A 1 168 ? 15.936 3.656 32.808 1.00 41.91 168 SER A C 1
ATOM 1314 O O . SER A 1 168 ? 16.489 4.756 32.846 1.00 41.91 168 SER A O 1
ATOM 1316 N N . GLU A 1 169 ? 15.413 3.091 33.899 1.00 33.66 169 GLU A N 1
ATOM 1317 C CA . GLU A 1 169 ? 16.061 3.266 35.184 1.00 33.66 169 GLU A CA 1
ATOM 1318 C C . GLU A 1 169 ? 17.468 2.732 34.960 1.00 33.66 169 GLU A C 1
ATOM 1320 O O . GLU A 1 169 ? 17.728 1.529 34.962 1.00 33.66 169 GLU A O 1
ATOM 1325 N N . SER A 1 170 ? 18.353 3.671 34.632 1.00 38.00 170 SER A N 1
ATOM 1326 C CA . SER A 1 170 ? 19.781 3.555 34.816 1.00 38.00 170 SER A CA 1
ATOM 1327 C C . SER A 1 170 ? 19.967 3.159 36.273 1.00 38.00 170 SER A C 1
ATOM 1329 O O . SER A 1 170 ? 20.065 4.015 37.147 1.00 38.00 170 SER A O 1
ATOM 1331 N N . SER A 1 171 ? 19.918 1.855 36.534 1.00 33.06 171 SER A N 1
ATOM 1332 C CA . SER A 1 171 ? 20.383 1.287 37.781 1.00 33.06 171 SER A CA 1
ATOM 1333 C C . SER A 1 171 ? 21.845 1.682 37.846 1.00 33.06 171 SER A C 1
ATOM 1335 O O . SER A 1 171 ? 22.651 1.207 37.047 1.00 33.06 171 SER A O 1
ATOM 1337 N N . GLU A 1 172 ? 22.161 2.640 38.713 1.00 33.28 172 GLU A N 1
ATOM 1338 C CA . GLU A 1 172 ? 23.528 2.868 39.147 1.00 33.28 172 GLU A CA 1
ATOM 1339 C C . GLU A 1 172 ? 24.037 1.522 39.664 1.00 33.28 172 GLU A C 1
ATOM 1341 O O . GLU A 1 172 ? 23.644 1.054 40.732 1.00 33.28 172 GLU A O 1
ATOM 1346 N N . VAL A 1 173 ? 24.837 0.844 38.843 1.00 32.22 173 VAL A N 1
ATOM 1347 C CA . VAL A 1 173 ? 25.568 -0.340 39.267 1.00 32.22 173 VAL A CA 1
ATOM 1348 C C . VAL A 1 173 ? 26.716 0.194 40.103 1.00 32.22 173 VAL A C 1
ATOM 1350 O O . VAL A 1 173 ? 27.728 0.656 39.582 1.00 32.22 173 VAL A O 1
ATOM 1353 N N . THR A 1 174 ? 26.503 0.221 41.411 1.00 31.47 174 THR A N 1
ATOM 1354 C CA . THR A 1 174 ? 27.575 0.370 42.382 1.00 31.47 174 THR A CA 1
ATOM 1355 C C . THR A 1 174 ? 28.477 -0.852 42.241 1.00 31.47 174 THR A C 1
ATOM 1357 O O . THR A 1 174 ? 28.030 -1.980 42.448 1.00 31.47 174 THR A O 1
ATOM 1360 N N . ASP A 1 175 ? 29.726 -0.618 41.845 1.00 34.56 175 ASP A N 1
ATOM 1361 C CA . ASP A 1 175 ? 30.809 -1.596 41.905 1.00 34.56 175 ASP A CA 1
ATOM 1362 C C . ASP A 1 175 ? 30.931 -2.140 43.336 1.00 34.56 175 ASP A C 1
ATOM 1364 O O . ASP A 1 175 ? 31.372 -1.420 44.231 1.00 34.56 175 ASP A O 1
ATOM 1368 N N . GLU A 1 176 ? 30.602 -3.415 43.546 1.00 33.56 176 GLU A N 1
ATOM 1369 C CA . GLU A 1 176 ? 31.177 -4.199 44.640 1.00 33.56 176 GLU A CA 1
ATOM 1370 C C . GLU A 1 176 ? 31.608 -5.582 44.134 1.00 33.56 176 GLU A C 1
ATOM 1372 O O . GLU A 1 176 ? 30.842 -6.363 43.570 1.00 33.56 176 GLU A O 1
ATOM 1377 N N . GLU A 1 177 ? 32.899 -5.833 44.325 1.00 32.53 177 GLU A N 1
ATOM 1378 C CA . GLU A 1 177 ? 33.642 -7.038 43.989 1.00 32.53 177 GLU A CA 1
ATOM 1379 C C . GLU A 1 177 ? 33.274 -8.257 44.858 1.00 32.53 177 GLU A C 1
ATOM 1381 O O . GLU A 1 177 ? 33.202 -8.164 46.081 1.00 32.53 177 GLU A O 1
ATOM 1386 N N . THR A 1 178 ? 33.292 -9.434 44.211 1.00 30.72 178 THR A N 1
ATOM 1387 C CA . THR A 1 178 ? 33.626 -10.785 44.739 1.00 30.72 178 THR A CA 1
ATOM 1388 C C . THR A 1 178 ? 32.597 -11.457 45.674 1.00 30.72 178 THR A C 1
ATOM 1390 O O . THR A 1 178 ? 32.141 -10.903 46.662 1.00 30.72 178 THR A O 1
ATOM 1393 N N . THR A 1 179 ? 32.171 -12.704 45.453 1.00 28.09 179 THR A N 1
ATOM 1394 C CA . THR A 1 179 ? 32.974 -13.940 45.481 1.00 28.09 179 THR A CA 1
ATOM 1395 C C . THR A 1 179 ? 32.169 -15.128 44.927 1.00 28.09 179 THR A C 1
ATOM 1397 O O . THR A 1 179 ? 30.945 -15.174 45.035 1.00 28.09 179 THR A O 1
ATOM 1400 N N . ASP A 1 180 ? 32.889 -16.093 44.356 1.00 33.22 180 ASP A N 1
ATOM 1401 C CA . ASP A 1 180 ? 32.410 -17.366 43.814 1.00 33.22 180 ASP A CA 1
ATOM 1402 C C . ASP A 1 180 ? 31.522 -18.183 44.769 1.00 33.22 180 ASP A C 1
ATOM 1404 O O . ASP A 1 180 ? 31.846 -18.339 45.946 1.00 33.22 180 ASP A O 1
ATOM 1408 N N . THR A 1 181 ? 30.495 -18.849 44.230 1.00 29.52 181 THR A N 1
ATOM 1409 C CA . THR A 1 181 ? 30.183 -20.251 44.568 1.00 29.52 181 THR A CA 1
ATOM 1410 C C . THR A 1 181 ? 29.435 -20.916 43.411 1.00 29.52 181 THR A C 1
ATOM 1412 O O . THR A 1 181 ? 28.307 -20.571 43.071 1.00 29.52 181 THR A O 1
ATOM 1415 N N . ASP A 1 182 ? 30.129 -21.893 42.842 1.00 33.16 182 ASP A N 1
ATOM 1416 C CA . ASP A 1 182 ? 29.724 -22.896 41.867 1.00 33.16 182 ASP A CA 1
ATOM 1417 C C . ASP A 1 182 ? 28.476 -23.689 42.303 1.00 33.16 182 ASP A C 1
ATOM 1419 O O . ASP A 1 182 ? 28.408 -24.211 43.420 1.00 33.16 182 ASP A O 1
ATOM 1423 N N . SER A 1 183 ? 27.500 -23.820 41.403 1.00 28.38 183 SER A N 1
ATOM 1424 C CA . SER A 1 183 ? 26.635 -25.001 41.320 1.00 28.38 183 SER A CA 1
ATOM 1425 C C . SER A 1 183 ? 25.996 -25.085 39.938 1.00 28.38 183 SER A C 1
ATOM 1427 O O . SER A 1 183 ? 24.963 -24.480 39.658 1.00 28.38 183 SER A O 1
ATOM 1429 N N . ASN A 1 184 ? 26.651 -25.882 39.096 1.00 33.00 184 ASN A N 1
ATOM 1430 C CA . ASN A 1 184 ? 26.150 -26.445 37.849 1.00 33.00 184 ASN A CA 1
ATOM 1431 C C . ASN A 1 184 ? 24.675 -26.871 37.919 1.00 33.00 184 ASN A C 1
ATOM 1433 O O . ASN A 1 184 ? 24.276 -27.702 38.739 1.00 33.00 184 ASN A O 1
ATOM 1437 N N . THR A 1 185 ? 23.883 -26.399 36.963 1.00 30.44 185 THR A N 1
ATOM 1438 C CA . THR A 1 185 ? 22.788 -27.191 36.400 1.00 30.44 185 THR A CA 1
ATOM 1439 C C . THR A 1 185 ? 22.736 -26.888 34.910 1.00 30.44 185 THR A C 1
ATOM 1441 O O . THR A 1 185 ? 22.242 -25.842 34.495 1.00 30.44 185 THR A O 1
ATOM 1444 N N . ASP A 1 186 ? 23.321 -27.797 34.132 1.00 32.19 186 ASP A N 1
ATOM 1445 C CA . ASP A 1 186 ? 23.287 -27.800 32.676 1.00 32.19 186 ASP A CA 1
ATOM 1446 C C . ASP A 1 186 ? 21.840 -27.785 32.178 1.00 32.19 186 ASP A C 1
ATOM 1448 O O . ASP A 1 186 ? 21.072 -28.729 32.383 1.00 32.19 186 ASP A O 1
ATOM 1452 N N . VAL A 1 187 ? 21.491 -26.713 31.476 1.00 34.25 187 VAL A N 1
ATOM 1453 C CA . VAL A 1 187 ? 20.503 -26.756 30.405 1.00 34.25 187 VAL A CA 1
ATOM 1454 C C . VAL A 1 187 ? 21.259 -26.292 29.171 1.00 34.25 187 VAL A C 1
ATOM 1456 O O . VAL A 1 187 ? 21.599 -25.116 29.062 1.00 34.25 187 VAL A O 1
ATOM 1459 N N . GLU A 1 188 ? 21.575 -27.245 28.292 1.00 39.00 188 GLU A N 1
ATOM 1460 C CA . GLU A 1 188 ? 22.093 -26.997 26.947 1.00 39.00 188 GLU A CA 1
ATOM 1461 C C . GLU A 1 188 ? 21.190 -25.971 26.252 1.00 39.00 188 GLU A C 1
ATOM 1463 O O . GLU A 1 188 ? 20.100 -26.287 25.775 1.00 39.00 188 GLU A O 1
ATOM 1468 N N . SER A 1 189 ? 21.642 -24.721 26.217 1.00 32.09 189 SER A N 1
ATOM 1469 C CA . SER A 1 189 ? 21.2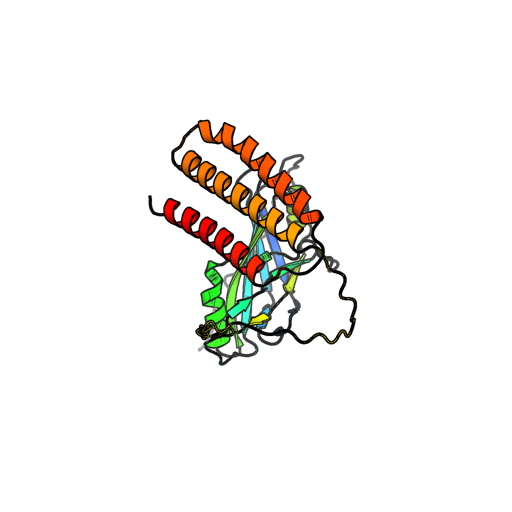47 -23.783 25.185 1.00 32.09 189 SER A CA 1
ATOM 1470 C C . SER A 1 189 ? 22.391 -23.792 24.194 1.00 32.09 189 SER A C 1
ATOM 1472 O O . SER A 1 189 ? 23.485 -23.330 24.516 1.00 32.09 189 SER A O 1
ATOM 1474 N N . ASP A 1 190 ? 22.142 -24.368 23.021 1.00 31.59 190 ASP A N 1
ATOM 1475 C CA . ASP A 1 190 ? 23.030 -24.255 21.873 1.00 31.59 190 ASP A CA 1
ATOM 1476 C C . ASP A 1 190 ? 23.454 -22.789 21.723 1.00 31.59 190 ASP A C 1
ATOM 1478 O O . ASP A 1 190 ? 22.632 -21.891 21.516 1.00 31.59 190 ASP A O 1
ATOM 1482 N N . ASP A 1 191 ? 24.751 -22.559 21.890 1.00 37.59 191 ASP A N 1
ATOM 1483 C CA . ASP A 1 191 ? 25.415 -21.274 21.747 1.00 37.59 191 ASP A CA 1
ATOM 1484 C C . ASP A 1 191 ? 25.396 -20.904 20.253 1.00 37.59 191 ASP A C 1
ATOM 1486 O O . ASP A 1 191 ? 26.296 -21.230 19.473 1.00 37.59 191 ASP A O 1
ATOM 1490 N N . ILE A 1 192 ? 24.287 -20.307 19.805 1.00 41.19 192 ILE A N 1
ATOM 1491 C CA . ILE A 1 192 ? 24.145 -19.774 18.449 1.00 41.19 192 ILE A CA 1
ATOM 1492 C C . ILE A 1 192 ? 24.932 -18.460 18.402 1.00 41.19 192 ILE A C 1
ATOM 1494 O O . ILE A 1 192 ? 24.507 -17.421 18.898 1.00 41.19 192 ILE A O 1
ATOM 1498 N N . SER A 1 193 ? 26.119 -18.549 17.808 1.00 45.50 193 SER A N 1
ATOM 1499 C CA . SER A 1 193 ? 27.170 -17.533 17.721 1.00 45.50 193 SER A CA 1
ATOM 1500 C C . SER A 1 193 ? 26.687 -16.081 17.543 1.00 45.50 193 SER A C 1
ATOM 1502 O O . SER A 1 193 ? 26.433 -15.619 16.426 1.00 45.50 193 SER A O 1
ATOM 1504 N N . SER A 1 194 ? 26.709 -15.320 18.638 1.00 50.88 194 SER A N 1
ATOM 1505 C CA . SER A 1 194 ? 26.547 -13.857 18.697 1.00 50.88 194 SER A CA 1
ATOM 1506 C C . SER A 1 194 ? 27.511 -13.079 17.779 1.00 50.88 194 SER A C 1
ATOM 1508 O O . SER A 1 194 ? 27.204 -11.962 17.362 1.00 50.88 194 SER A O 1
ATOM 1510 N N . ASN A 1 195 ? 28.639 -13.686 17.392 1.00 54.28 195 ASN A N 1
ATOM 1511 C CA . ASN A 1 195 ? 29.677 -13.073 16.556 1.00 54.28 195 ASN A CA 1
ATOM 1512 C C . ASN A 1 195 ? 29.249 -12.788 15.102 1.00 54.28 195 ASN A C 1
ATOM 1514 O O . ASN A 1 195 ? 29.738 -11.826 14.510 1.00 54.28 195 ASN A O 1
ATOM 1518 N N . ASN A 1 196 ? 28.324 -13.565 14.523 1.00 69.38 196 ASN A N 1
ATOM 1519 C CA . ASN A 1 196 ? 27.947 -13.394 13.109 1.00 69.38 196 ASN A CA 1
ATOM 1520 C C . ASN A 1 196 ? 27.085 -12.140 12.887 1.00 69.38 196 ASN A C 1
ATOM 1522 O O . ASN A 1 196 ? 27.245 -11.430 11.895 1.00 69.38 196 ASN A O 1
ATOM 1526 N N . VAL A 1 197 ? 26.202 -11.823 13.838 1.00 71.44 197 VAL A N 1
ATOM 1527 C CA . VAL A 1 197 ? 25.305 -10.660 13.752 1.00 71.44 197 VAL A CA 1
ATOM 1528 C C . VAL A 1 197 ? 26.086 -9.347 13.873 1.00 71.44 197 VAL A C 1
ATOM 1530 O O . VAL A 1 197 ? 25.819 -8.402 13.131 1.00 71.44 197 VAL A O 1
ATOM 1533 N N . ASP A 1 198 ? 27.099 -9.279 14.740 1.00 81.12 198 ASP A N 1
ATOM 1534 C CA . ASP A 1 198 ? 27.934 -8.077 14.873 1.00 81.12 198 ASP A CA 1
ATOM 1535 C C . ASP A 1 198 ? 28.752 -7.781 13.607 1.00 81.12 198 ASP A C 1
ATOM 1537 O O . ASP A 1 198 ? 28.896 -6.620 13.207 1.00 81.12 198 ASP A O 1
ATOM 1541 N N . GLU A 1 199 ? 29.250 -8.816 12.927 1.00 81.94 199 GLU A N 1
ATOM 1542 C CA . GLU A 1 199 ? 29.969 -8.653 11.663 1.00 81.94 199 GLU A CA 1
ATOM 1543 C C . GLU A 1 199 ? 29.052 -8.147 10.534 1.00 81.94 199 GLU A C 1
ATOM 1545 O O . GLU A 1 199 ? 29.456 -7.334 9.689 1.00 81.94 199 GLU A O 1
ATOM 1550 N N . ILE A 1 200 ? 27.791 -8.578 10.542 1.00 79.69 200 ILE A N 1
ATOM 1551 C CA . ILE A 1 200 ? 26.763 -8.122 9.603 1.00 79.69 200 ILE A CA 1
ATOM 1552 C C . ILE A 1 200 ? 26.415 -6.665 9.853 1.00 79.69 200 ILE A C 1
ATOM 1554 O O . ILE A 1 200 ? 26.418 -5.875 8.911 1.00 79.69 200 ILE A O 1
ATOM 1558 N N . LEU A 1 201 ? 26.192 -6.278 11.110 1.00 79.69 201 LEU A N 1
ATOM 1559 C CA . LEU A 1 201 ? 25.912 -4.889 11.476 1.00 79.69 201 LEU A CA 1
ATOM 1560 C C . LEU A 1 201 ? 27.083 -3.964 11.127 1.00 79.69 201 LEU A C 1
ATOM 1562 O O . LEU A 1 201 ? 26.872 -2.857 10.631 1.00 79.69 201 LEU A O 1
ATOM 1566 N N . LYS A 1 202 ? 28.327 -4.434 11.278 1.00 86.62 202 LYS A N 1
ATOM 1567 C CA . LYS A 1 202 ? 29.511 -3.714 10.789 1.00 86.62 202 LYS A CA 1
ATOM 1568 C C . LYS A 1 202 ? 29.487 -3.546 9.266 1.00 86.62 202 LYS A C 1
ATOM 1570 O O . LYS A 1 202 ? 29.713 -2.445 8.768 1.00 86.62 202 LYS A O 1
ATOM 1575 N N . THR A 1 203 ? 29.189 -4.615 8.528 1.00 79.19 203 THR A N 1
ATOM 1576 C CA . THR A 1 203 ? 29.108 -4.588 7.055 1.00 79.19 203 THR A CA 1
ATOM 1577 C C . THR A 1 203 ? 27.984 -3.656 6.577 1.00 79.19 203 THR A C 1
ATOM 1579 O O . THR A 1 203 ? 28.170 -2.891 5.630 1.00 79.19 203 THR A O 1
ATOM 1582 N N . TYR A 1 204 ? 26.854 -3.649 7.284 1.00 81.94 204 TYR A N 1
ATOM 1583 C CA . TYR A 1 204 ? 25.723 -2.759 7.043 1.00 81.94 204 TYR A CA 1
ATOM 1584 C C . TYR A 1 204 ? 26.072 -1.288 7.296 1.00 81.94 204 TYR A C 1
ATOM 1586 O O . TYR A 1 204 ? 25.808 -0.436 6.449 1.00 81.94 204 TYR A O 1
ATOM 1594 N N . SER A 1 205 ? 26.750 -0.986 8.408 1.00 83.81 205 SER A N 1
ATOM 1595 C CA . SER A 1 205 ? 27.241 0.367 8.696 1.00 83.81 205 SER A CA 1
ATOM 1596 C C . SER A 1 205 ? 28.196 0.871 7.608 1.00 83.81 205 SER A C 1
ATOM 1598 O O . SER A 1 205 ? 28.084 2.016 7.176 1.00 83.81 205 SER A O 1
ATOM 1600 N N . GLU A 1 206 ? 29.120 0.029 7.132 1.00 86.19 206 GLU A N 1
ATOM 1601 C CA . GLU A 1 206 ? 30.045 0.384 6.044 1.00 86.19 206 GLU A CA 1
ATOM 1602 C C . GLU A 1 206 ? 29.312 0.653 4.719 1.00 86.19 206 GLU A C 1
ATOM 1604 O O . GLU A 1 206 ? 29.710 1.537 3.955 1.00 86.19 206 GLU A O 1
ATOM 1609 N N . TYR A 1 207 ? 28.251 -0.107 4.431 1.00 81.94 207 TYR A N 1
ATOM 1610 C CA . TYR A 1 207 ? 27.385 0.133 3.278 1.00 81.94 207 TYR A CA 1
ATOM 1611 C C . TYR A 1 207 ? 26.677 1.490 3.387 1.00 81.94 207 TYR A C 1
ATOM 1613 O O . TYR A 1 207 ? 26.755 2.287 2.450 1.00 81.94 207 TYR A O 1
ATOM 1621 N N . VAL A 1 208 ? 26.057 1.783 4.536 1.00 80.44 208 VAL A N 1
ATOM 1622 C CA . VAL A 1 208 ? 25.373 3.061 4.794 1.00 80.44 208 VAL A CA 1
ATOM 1623 C C . VAL A 1 208 ? 26.338 4.242 4.655 1.00 80.44 208 VAL A C 1
ATOM 1625 O O . VAL A 1 208 ? 26.002 5.234 4.010 1.00 80.44 208 VAL A O 1
ATOM 1628 N N . ASP A 1 209 ? 27.574 4.120 5.140 1.00 85.56 209 ASP A N 1
ATOM 1629 C CA . ASP A 1 209 ? 28.592 5.169 4.996 1.00 85.56 209 ASP A CA 1
ATOM 1630 C C . ASP A 1 209 ? 28.951 5.455 3.536 1.00 85.56 209 ASP A C 1
ATOM 1632 O O . ASP A 1 209 ? 29.064 6.616 3.123 1.00 85.56 209 ASP A O 1
ATOM 1636 N N . LYS A 1 210 ? 29.095 4.404 2.722 1.00 81.75 210 LYS A N 1
ATOM 1637 C CA . LYS A 1 210 ? 29.331 4.563 1.283 1.00 81.75 210 LYS A CA 1
ATOM 1638 C C . LYS A 1 210 ? 28.121 5.147 0.568 1.00 81.75 210 LYS A C 1
ATOM 1640 O O . LYS A 1 210 ? 28.304 5.967 -0.330 1.00 81.75 210 LYS A O 1
ATOM 1645 N N . TYR A 1 211 ? 26.916 4.750 0.965 1.00 78.62 211 TYR A N 1
ATOM 1646 C CA . TYR A 1 211 ? 25.673 5.262 0.400 1.00 78.62 211 TYR A CA 1
ATOM 1647 C C . TYR A 1 211 ? 25.530 6.766 0.652 1.00 78.62 211 TYR A C 1
ATOM 1649 O O . TYR A 1 211 ? 25.335 7.529 -0.291 1.00 78.62 211 TYR A O 1
ATOM 1657 N N . ILE A 1 212 ? 25.744 7.213 1.893 1.00 81.06 212 ILE A N 1
ATOM 1658 C CA . ILE A 1 212 ? 25.722 8.636 2.262 1.00 81.06 212 ILE A CA 1
ATOM 1659 C C . ILE A 1 212 ? 26.765 9.421 1.458 1.00 81.06 212 ILE A C 1
ATOM 1661 O O . ILE A 1 212 ? 26.468 10.480 0.906 1.00 81.06 212 ILE A O 1
ATOM 1665 N N . LYS A 1 213 ? 27.993 8.898 1.341 1.00 83.12 213 LYS A N 1
ATOM 1666 C CA . LYS A 1 213 ? 29.058 9.545 0.559 1.00 83.12 213 LYS A CA 1
ATOM 1667 C C . LYS A 1 213 ? 28.693 9.664 -0.923 1.00 83.12 213 LYS A C 1
ATOM 1669 O O . LYS A 1 213 ? 28.961 10.698 -1.534 1.00 83.12 213 LYS A O 1
ATOM 1674 N N . PHE A 1 214 ? 28.109 8.614 -1.498 1.00 79.81 214 PHE A N 1
ATOM 1675 C CA . PHE A 1 214 ? 27.628 8.614 -2.876 1.00 79.81 214 PHE A CA 1
ATOM 1676 C C . PHE A 1 214 ? 26.528 9.662 -3.076 1.00 79.81 214 PHE A C 1
ATOM 1678 O O . PHE A 1 214 ? 26.655 10.484 -3.979 1.00 79.81 214 PHE A O 1
ATOM 1685 N N . MET A 1 215 ? 25.515 9.682 -2.204 1.00 77.62 215 MET A N 1
ATOM 1686 C CA . MET A 1 215 ? 24.408 10.643 -2.251 1.00 77.62 215 MET A CA 1
ATOM 1687 C C . MET A 1 215 ? 24.908 12.089 -2.199 1.00 77.62 215 MET A C 1
ATOM 1689 O O . MET A 1 215 ? 24.605 12.867 -3.102 1.00 77.62 215 MET A O 1
ATOM 1693 N N . LYS A 1 216 ? 25.784 12.417 -1.240 1.00 78.44 216 LYS A N 1
ATOM 1694 C CA . LYS A 1 216 ? 26.372 13.762 -1.114 1.00 78.44 216 LYS A CA 1
ATOM 1695 C C . LYS A 1 216 ? 27.178 14.170 -2.352 1.00 78.44 216 LYS A C 1
ATOM 1697 O O . LYS A 1 216 ? 27.133 15.323 -2.773 1.00 78.44 216 LYS A O 1
ATOM 1702 N N . LYS A 1 217 ? 27.922 13.248 -2.972 1.00 76.19 217 LYS A N 1
ATOM 1703 C CA . LYS A 1 217 ? 28.653 13.527 -4.223 1.00 76.19 217 LYS A CA 1
ATOM 1704 C C . LYS A 1 217 ? 27.712 13.723 -5.412 1.00 76.19 217 LYS A C 1
ATOM 1706 O O . LYS A 1 217 ? 27.894 14.661 -6.183 1.00 76.19 217 LYS A O 1
ATOM 1711 N N . ALA A 1 218 ? 26.706 12.860 -5.541 1.00 72.25 218 ALA A N 1
ATOM 1712 C CA . ALA A 1 218 ? 25.721 12.920 -6.613 1.00 72.25 218 ALA A CA 1
ATOM 1713 C C . ALA A 1 218 ? 24.896 14.216 -6.555 1.00 72.25 218 ALA A C 1
ATOM 1715 O O . ALA A 1 218 ? 24.728 14.867 -7.584 1.00 72.25 218 ALA A O 1
ATOM 1716 N N . ALA A 1 219 ? 24.466 14.636 -5.360 1.00 74.12 219 ALA A N 1
ATOM 1717 C CA . ALA A 1 219 ? 23.768 15.905 -5.141 1.00 74.12 219 ALA A CA 1
ATOM 1718 C C . ALA A 1 219 ? 24.611 17.122 -5.570 1.00 74.12 219 ALA A C 1
ATOM 1720 O O . ALA A 1 219 ? 24.088 18.071 -6.146 1.00 74.12 219 ALA A O 1
ATOM 1721 N N . ASN A 1 220 ? 25.932 17.059 -5.380 1.00 75.62 220 ASN A N 1
ATOM 1722 C CA . ASN A 1 220 ? 26.874 18.096 -5.811 1.00 75.62 220 ASN A CA 1
ATOM 1723 C C . ASN A 1 220 ? 27.279 18.001 -7.298 1.00 75.62 220 ASN A C 1
ATOM 1725 O O . ASN A 1 220 ? 28.160 18.739 -7.742 1.00 75.62 220 ASN A O 1
ATOM 1729 N N . GLY A 1 221 ? 26.685 17.087 -8.074 1.00 72.38 221 GLY A N 1
ATOM 1730 C CA . GLY A 1 221 ? 27.020 16.883 -9.486 1.00 72.38 221 GLY A CA 1
ATOM 1731 C C . GLY A 1 221 ? 28.437 16.341 -9.725 1.00 72.38 221 GLY A C 1
ATOM 1732 O O . GLY A 1 221 ? 28.960 16.453 -10.835 1.00 72.38 221 GLY A O 1
ATOM 1733 N N . ASP A 1 222 ? 29.079 15.763 -8.704 1.00 78.25 222 ASP A N 1
ATOM 1734 C CA . ASP A 1 222 ? 30.425 15.205 -8.809 1.00 78.25 222 ASP A CA 1
ATOM 1735 C C . ASP A 1 222 ? 30.389 13.894 -9.611 1.00 78.25 222 ASP A C 1
ATOM 1737 O O . ASP A 1 222 ? 29.925 12.854 -9.138 1.00 78.25 222 ASP A O 1
ATOM 1741 N N . LEU A 1 223 ? 30.926 13.929 -10.835 1.00 71.12 223 LEU A N 1
ATOM 1742 C CA . LEU A 1 223 ? 31.009 12.773 -11.734 1.00 71.12 223 LEU A CA 1
ATOM 1743 C C . LEU A 1 223 ? 31.858 11.617 -11.159 1.00 71.12 223 LEU A C 1
ATOM 1745 O O . LEU A 1 223 ? 31.751 10.487 -11.639 1.00 71.12 223 LEU A O 1
ATOM 1749 N N . SER A 1 224 ? 32.644 11.847 -10.095 1.00 74.00 224 SER A N 1
ATOM 1750 C CA . SER A 1 224 ? 33.317 10.791 -9.323 1.00 74.00 224 SER A CA 1
ATOM 1751 C C . SER A 1 224 ? 32.360 9.949 -8.462 1.00 74.00 224 SER A C 1
ATOM 1753 O O . SER A 1 224 ? 32.761 8.926 -7.911 1.00 74.00 224 SER A O 1
ATOM 1755 N N . ALA A 1 225 ? 31.077 10.311 -8.360 1.00 65.88 225 ALA A N 1
ATOM 1756 C CA . ALA A 1 225 ? 30.056 9.455 -7.754 1.00 65.88 225 ALA A CA 1
ATOM 1757 C C . ALA A 1 225 ? 29.899 8.125 -8.517 1.00 65.88 225 ALA A C 1
ATOM 1759 O O . ALA A 1 225 ? 29.656 7.083 -7.909 1.00 65.88 225 ALA A O 1
ATOM 1760 N N . MET A 1 226 ? 30.119 8.124 -9.839 1.00 65.38 226 MET A N 1
ATOM 1761 C CA . MET A 1 226 ? 30.010 6.914 -10.664 1.00 65.38 226 MET A CA 1
ATOM 1762 C C . MET A 1 226 ? 31.070 5.855 -10.331 1.00 65.38 226 MET A C 1
ATOM 1764 O O . MET A 1 226 ? 30.792 4.661 -10.436 1.00 65.38 226 MET A O 1
ATOM 1768 N N . THR A 1 227 ? 32.264 6.253 -9.879 1.00 70.94 227 THR A N 1
ATOM 1769 C CA . THR A 1 227 ? 33.290 5.303 -9.415 1.00 70.94 227 THR A CA 1
ATOM 1770 C C . THR A 1 227 ? 32.989 4.753 -8.018 1.00 70.94 227 THR A C 1
ATOM 1772 O O . THR A 1 227 ? 33.348 3.615 -7.717 1.00 70.94 227 THR A O 1
ATOM 1775 N N . GLU A 1 228 ? 32.271 5.506 -7.181 1.00 69.31 228 GLU A N 1
ATOM 1776 C CA . GLU A 1 228 ? 31.815 5.053 -5.858 1.00 69.31 228 GLU A CA 1
ATOM 1777 C C . GLU A 1 228 ? 30.604 4.106 -5.962 1.00 69.31 228 GLU A C 1
ATOM 1779 O O . GLU A 1 228 ? 30.448 3.222 -5.121 1.00 69.31 228 GLU A O 1
ATOM 1784 N N . TYR A 1 229 ? 29.797 4.211 -7.026 1.00 69.75 229 TYR A N 1
ATOM 1785 C CA . TYR A 1 229 ? 28.634 3.346 -7.264 1.00 69.75 229 TYR A CA 1
ATOM 1786 C C . TYR A 1 229 ? 29.008 1.859 -7.386 1.00 69.75 229 TYR A C 1
ATOM 1788 O O . TYR A 1 229 ? 28.365 1.001 -6.786 1.00 69.75 229 TYR A O 1
ATOM 1796 N N . ALA A 1 230 ? 30.107 1.533 -8.076 1.00 72.31 230 ALA A N 1
ATOM 1797 C CA . ALA A 1 230 ? 30.599 0.152 -8.162 1.00 72.31 230 ALA A CA 1
ATOM 1798 C C . ALA A 1 230 ? 31.051 -0.394 -6.790 1.00 72.31 230 ALA A C 1
ATOM 1800 O O . ALA A 1 230 ? 30.809 -1.551 -6.448 1.00 72.31 230 ALA A O 1
ATOM 1801 N N . SER A 1 231 ? 31.679 0.459 -5.976 1.00 75.38 231 SER A N 1
ATOM 1802 C CA . SER A 1 231 ? 32.122 0.148 -4.609 1.00 75.38 231 SER A CA 1
ATOM 1803 C C . SER A 1 231 ? 30.948 -0.019 -3.633 1.00 75.38 231 SER A C 1
ATOM 1805 O O . SER A 1 231 ? 31.042 -0.801 -2.681 1.00 75.38 231 SER A O 1
ATOM 1807 N N . LEU A 1 232 ? 29.851 0.704 -3.879 1.00 74.94 232 LEU A N 1
ATOM 1808 C CA . LEU A 1 232 ? 28.581 0.608 -3.164 1.00 74.94 232 LEU A CA 1
ATOM 1809 C C . LEU A 1 232 ? 27.848 -0.694 -3.505 1.00 74.94 232 LEU A C 1
ATOM 1811 O O . LEU A 1 232 ? 27.485 -1.429 -2.592 1.00 74.94 232 LEU A O 1
ATOM 1815 N N . LEU A 1 233 ? 27.709 -1.021 -4.797 1.00 69.69 233 LEU A N 1
ATOM 1816 C CA . LEU A 1 233 ? 27.103 -2.278 -5.254 1.00 69.69 233 LEU A CA 1
ATOM 1817 C C . LEU A 1 233 ? 27.820 -3.496 -4.668 1.00 69.69 233 LEU A C 1
ATOM 1819 O O . LEU A 1 233 ? 27.169 -4.397 -4.145 1.00 69.69 233 LEU A O 1
ATOM 1823 N N . LYS A 1 234 ? 29.159 -3.488 -4.673 1.00 75.19 234 LYS A N 1
ATOM 1824 C CA . LYS A 1 234 ? 29.951 -4.562 -4.064 1.00 75.19 234 LYS A CA 1
ATOM 1825 C C . LYS A 1 234 ? 29.644 -4.725 -2.570 1.00 75.19 234 LYS A C 1
ATOM 1827 O O . LYS A 1 234 ? 29.503 -5.844 -2.095 1.00 75.19 234 LYS A O 1
ATOM 1832 N N . LYS A 1 235 ? 29.505 -3.622 -1.827 1.00 75.50 235 LYS A N 1
ATOM 1833 C CA . LYS A 1 235 ? 29.169 -3.673 -0.394 1.00 75.50 235 LYS A CA 1
ATOM 1834 C C . LYS A 1 235 ? 27.728 -4.103 -0.129 1.00 75.50 235 LYS A C 1
ATOM 1836 O O . LYS A 1 235 ? 27.493 -4.783 0.861 1.00 75.50 235 LYS A O 1
ATOM 1841 N N . ALA A 1 236 ? 26.792 -3.755 -1.009 1.00 67.56 236 ALA A N 1
ATOM 1842 C CA . ALA A 1 236 ? 25.417 -4.244 -0.935 1.00 67.56 236 ALA A CA 1
ATOM 1843 C C . ALA A 1 236 ? 25.353 -5.768 -1.126 1.00 67.56 236 ALA A C 1
ATOM 1845 O O . ALA A 1 236 ? 24.649 -6.446 -0.387 1.00 67.56 236 ALA A O 1
ATOM 1846 N N . GLN A 1 237 ? 26.132 -6.305 -2.071 1.00 67.62 237 GLN A N 1
ATOM 1847 C CA . GLN A 1 237 ? 26.253 -7.750 -2.291 1.00 67.62 237 GLN A CA 1
ATOM 1848 C C . GLN A 1 237 ? 26.910 -8.457 -1.100 1.00 67.62 237 GLN A C 1
ATOM 1850 O O . GLN A 1 237 ? 26.368 -9.442 -0.618 1.00 67.62 237 GLN A O 1
ATOM 1855 N N . GLU A 1 238 ? 28.017 -7.917 -0.572 1.00 73.88 238 GLU A N 1
ATOM 1856 C CA . GLU A 1 238 ? 28.667 -8.449 0.640 1.00 73.88 238 GLU A CA 1
ATOM 1857 C C . GLU A 1 238 ? 27.708 -8.465 1.846 1.00 73.88 238 GLU A C 1
ATOM 1859 O O . GLU A 1 238 ? 27.744 -9.389 2.654 1.00 73.88 238 GLU A O 1
ATOM 1864 N N . PHE A 1 239 ? 26.841 -7.457 1.980 1.00 70.12 239 PHE A N 1
ATOM 1865 C CA . PHE A 1 239 ? 25.819 -7.425 3.026 1.00 70.12 239 PHE A CA 1
ATOM 1866 C C . PHE A 1 239 ? 24.715 -8.473 2.800 1.00 70.12 239 PHE A C 1
ATOM 1868 O O . PHE A 1 239 ? 24.388 -9.205 3.731 1.00 70.12 239 PHE A O 1
ATOM 1875 N N . ASP A 1 240 ? 24.176 -8.580 1.580 1.00 65.00 240 ASP A N 1
ATOM 1876 C CA . ASP A 1 240 ? 23.135 -9.558 1.217 1.00 65.00 240 ASP A CA 1
ATOM 1877 C C . ASP A 1 240 ? 23.610 -11.012 1.381 1.00 65.00 240 ASP A C 1
ATOM 1879 O O . ASP A 1 240 ? 22.859 -11.870 1.842 1.00 65.00 240 ASP A O 1
ATOM 1883 N N . GLU A 1 241 ? 24.873 -11.296 1.051 1.00 70.81 241 GLU A N 1
ATOM 1884 C CA . GLU A 1 241 ? 25.484 -12.612 1.262 1.00 70.81 241 GLU A CA 1
ATOM 1885 C C . GLU A 1 241 ? 25.560 -12.963 2.749 1.00 70.81 241 GLU A C 1
ATOM 1887 O O . GLU A 1 241 ? 25.097 -14.034 3.139 1.00 70.81 241 GLU A O 1
ATOM 1892 N N . LYS A 1 242 ? 26.041 -12.046 3.596 1.00 67.81 242 LYS A N 1
ATOM 1893 C CA . LYS A 1 242 ? 26.133 -12.304 5.039 1.00 67.81 242 LYS A CA 1
ATOM 1894 C C . LYS A 1 242 ? 24.768 -12.361 5.724 1.00 67.81 242 LYS A C 1
ATOM 1896 O O . LYS A 1 242 ? 24.600 -13.095 6.692 1.00 67.81 242 LYS A O 1
ATOM 1901 N N . LEU A 1 243 ? 23.770 -11.636 5.216 1.00 65.69 243 LEU A N 1
ATOM 1902 C CA . LEU A 1 243 ? 22.406 -11.688 5.746 1.00 65.69 243 LEU A CA 1
ATOM 1903 C C . LEU A 1 243 ? 21.784 -13.087 5.598 1.00 65.69 243 LEU A C 1
ATOM 1905 O O . LEU A 1 243 ? 21.048 -13.528 6.478 1.00 65.69 243 LEU A O 1
ATOM 1909 N N . LYS A 1 244 ? 22.113 -13.814 4.522 1.00 65.00 244 LYS A N 1
ATOM 1910 C CA . LYS A 1 244 ? 21.629 -15.188 4.281 1.00 65.00 244 LYS A CA 1
ATOM 1911 C C . LYS A 1 244 ? 22.210 -16.217 5.252 1.00 65.00 244 LYS A C 1
ATOM 1913 O O . LYS A 1 244 ? 21.664 -17.312 5.368 1.00 65.00 244 LYS A O 1
ATOM 1918 N N . GLU A 1 245 ? 23.300 -15.882 5.933 1.00 65.06 245 GLU A N 1
ATOM 1919 C CA . GLU A 1 245 ? 23.974 -16.757 6.896 1.00 65.06 245 GLU A CA 1
ATOM 1920 C C . GLU A 1 245 ? 23.430 -16.595 8.326 1.00 65.06 245 GLU A C 1
ATOM 1922 O O . GLU A 1 245 ? 23.796 -17.363 9.217 1.00 65.06 245 GLU A O 1
ATOM 1927 N N . VAL A 1 246 ? 22.517 -15.641 8.554 1.00 63.00 246 VAL A N 1
ATOM 1928 C CA . VAL A 1 246 ? 21.919 -15.400 9.873 1.00 63.00 246 VAL A CA 1
ATOM 1929 C C . VAL A 1 246 ? 20.941 -16.504 10.242 1.00 63.00 246 VAL A C 1
ATOM 1931 O O . VAL A 1 246 ? 19.997 -16.809 9.511 1.00 63.00 246 VAL A O 1
ATOM 1934 N N . LYS A 1 247 ? 21.134 -17.057 11.438 1.00 49.22 247 LYS A N 1
ATOM 1935 C CA . LYS A 1 247 ? 20.168 -17.906 12.132 1.00 49.22 247 LYS A CA 1
ATOM 1936 C C . LYS A 1 247 ? 20.066 -17.414 13.574 1.00 49.22 247 LYS A C 1
ATOM 1938 O O . LYS A 1 247 ? 21.098 -17.264 14.219 1.00 49.22 247 LYS A O 1
ATOM 1943 N N . GLY A 1 248 ? 18.847 -17.188 14.061 1.00 59.31 248 GLY A N 1
ATOM 1944 C CA . GLY A 1 248 ? 18.579 -16.715 15.424 1.00 59.31 248 GLY A CA 1
ATOM 1945 C C . GLY A 1 248 ? 18.211 -15.230 15.516 1.00 59.31 248 GLY A C 1
ATOM 1946 O O . GLY A 1 248 ? 18.301 -14.491 14.534 1.00 59.31 248 GLY A O 1
ATOM 1947 N N . ASP A 1 249 ? 17.775 -14.825 16.707 1.00 56.41 249 ASP A N 1
ATOM 1948 C CA . ASP A 1 249 ? 17.325 -13.465 17.009 1.00 56.41 249 ASP A CA 1
ATOM 1949 C C . ASP A 1 249 ? 18.500 -12.546 17.383 1.00 56.41 249 ASP A C 1
ATOM 1951 O O . ASP A 1 249 ? 19.516 -12.985 17.925 1.00 56.41 249 ASP A O 1
ATOM 1955 N N . MET A 1 250 ? 18.365 -11.244 17.110 1.00 64.25 250 MET A N 1
ATOM 1956 C CA . MET A 1 250 ? 19.340 -10.251 17.567 1.00 64.25 250 MET A CA 1
ATOM 1957 C C . MET A 1 250 ? 19.243 -10.062 19.082 1.00 64.25 250 MET A C 1
ATOM 1959 O O . MET A 1 250 ? 18.154 -9.935 19.639 1.00 64.25 250 MET A O 1
ATOM 1963 N N . THR A 1 251 ? 20.388 -9.925 19.745 1.00 71.75 251 THR A N 1
ATOM 1964 C CA . THR A 1 251 ? 20.417 -9.415 21.122 1.00 71.75 251 THR A CA 1
ATOM 1965 C C . THR A 1 251 ? 19.979 -7.947 21.165 1.00 71.75 251 THR A C 1
ATOM 1967 O O . THR A 1 251 ? 20.106 -7.209 20.183 1.00 71.75 251 THR A O 1
ATOM 1970 N N . THR A 1 252 ? 19.555 -7.464 22.333 1.00 61.81 252 THR A N 1
ATOM 1971 C CA . THR A 1 252 ? 19.209 -6.046 22.546 1.00 61.81 252 THR A CA 1
ATOM 1972 C C . THR A 1 252 ? 20.337 -5.092 22.128 1.00 61.81 252 THR A C 1
ATOM 1974 O O . THR A 1 252 ? 20.086 -4.050 21.526 1.00 61.81 252 THR A O 1
ATOM 1977 N N . ALA A 1 253 ? 21.600 -5.454 22.380 1.00 64.81 253 ALA A N 1
ATOM 1978 C CA . ALA A 1 253 ? 22.754 -4.643 21.987 1.00 64.81 253 ALA A CA 1
ATOM 1979 C C . ALA A 1 253 ? 22.923 -4.558 20.459 1.00 64.81 253 ALA A C 1
ATOM 1981 O O . ALA A 1 253 ? 23.265 -3.502 19.924 1.00 64.81 253 ALA A O 1
ATOM 1982 N N . GLN A 1 254 ? 22.659 -5.655 19.751 1.00 67.69 254 GLN A N 1
ATOM 1983 C CA . GLN A 1 254 ? 22.707 -5.718 18.289 1.00 67.69 254 GLN A CA 1
ATOM 1984 C C . GLN A 1 254 ? 21.542 -4.945 17.657 1.00 67.69 254 GLN A C 1
ATOM 1986 O O . GLN A 1 254 ? 21.754 -4.194 16.705 1.00 67.69 254 GLN A O 1
ATOM 1991 N N . MET A 1 255 ? 20.348 -5.026 18.249 1.00 66.38 255 MET A N 1
ATOM 1992 C CA . MET A 1 255 ? 19.191 -4.224 17.842 1.00 66.38 255 MET A CA 1
ATOM 1993 C C . MET A 1 255 ? 19.459 -2.718 17.997 1.00 66.38 255 MET A C 1
ATOM 1995 O O . MET A 1 255 ? 19.198 -1.941 17.081 1.00 66.38 255 MET A O 1
ATOM 1999 N N . ASN A 1 256 ? 20.076 -2.299 19.106 1.00 63.78 256 ASN A N 1
ATOM 2000 C CA . ASN A 1 256 ? 20.459 -0.898 19.308 1.00 63.78 256 ASN A CA 1
ATOM 2001 C C . ASN A 1 256 ? 21.480 -0.419 18.263 1.00 63.78 256 ASN A C 1
ATOM 2003 O O . ASN A 1 256 ? 21.320 0.661 17.697 1.00 63.78 256 ASN A O 1
ATOM 2007 N N . LYS A 1 257 ? 22.499 -1.231 17.942 1.00 69.19 257 LYS A N 1
ATOM 2008 C CA . LYS A 1 257 ? 23.456 -0.914 16.864 1.00 69.19 257 LYS A CA 1
ATOM 2009 C C . LYS A 1 257 ? 22.759 -0.763 15.508 1.00 69.19 257 LYS A C 1
ATOM 2011 O O . LYS A 1 257 ? 23.104 0.139 14.749 1.00 69.19 257 LYS A O 1
ATOM 2016 N N . PHE A 1 258 ? 21.778 -1.612 15.204 1.00 66.31 258 PHE A N 1
ATOM 2017 C CA . PHE A 1 258 ? 20.982 -1.502 13.981 1.00 66.31 258 PHE A CA 1
ATOM 2018 C C . PHE A 1 258 ? 20.188 -0.187 13.922 1.00 66.31 258 PHE A C 1
ATOM 2020 O O . PHE A 1 258 ? 20.245 0.518 12.912 1.00 66.31 258 PHE A O 1
ATOM 2027 N N . LEU A 1 259 ? 19.505 0.179 15.011 1.00 60.94 259 LEU A N 1
ATOM 2028 C CA . LEU A 1 259 ? 18.748 1.432 15.107 1.00 60.94 259 LEU A CA 1
ATOM 2029 C C . LEU A 1 259 ? 19.647 2.670 14.951 1.00 60.94 259 LEU A C 1
ATOM 2031 O O . LEU A 1 259 ? 19.272 3.611 14.251 1.00 60.94 259 LEU A O 1
ATOM 2035 N N . GLU A 1 260 ? 20.853 2.657 15.524 1.00 73.06 260 GLU A N 1
ATOM 2036 C CA . GLU A 1 260 ? 21.841 3.732 15.350 1.00 73.06 260 GLU A CA 1
ATOM 2037 C C . GLU A 1 260 ? 22.281 3.887 13.883 1.00 73.06 260 GLU A C 1
ATOM 2039 O O . GLU A 1 260 ? 22.364 5.006 13.367 1.00 73.06 260 GLU A O 1
ATOM 2044 N N . ILE A 1 261 ? 22.500 2.776 13.169 1.00 69.44 261 ILE A N 1
ATOM 2045 C CA . ILE A 1 261 ? 22.835 2.805 11.736 1.00 69.44 261 ILE A CA 1
ATOM 2046 C C . ILE A 1 261 ? 21.672 3.393 10.916 1.00 69.44 261 ILE A C 1
ATOM 2048 O O . ILE A 1 261 ? 21.897 4.233 10.040 1.00 69.44 261 ILE A O 1
ATOM 2052 N N . GLN A 1 262 ? 20.428 3.015 11.226 1.00 61.16 262 GLN A N 1
ATOM 2053 C CA . GLN A 1 262 ? 19.236 3.533 10.544 1.00 61.16 262 GLN A CA 1
ATOM 2054 C C . GLN A 1 262 ? 19.030 5.029 10.785 1.00 61.16 262 GLN A C 1
ATOM 2056 O O . GLN A 1 262 ? 18.767 5.792 9.851 1.00 61.16 262 GLN A O 1
ATOM 2061 N N . LYS A 1 263 ? 19.225 5.477 12.028 1.00 67.75 263 LYS A N 1
ATOM 2062 C CA . LYS A 1 263 ? 19.168 6.894 12.392 1.00 67.75 263 LYS A CA 1
ATOM 2063 C C . LYS A 1 263 ? 20.219 7.708 11.639 1.00 67.75 263 LYS A C 1
ATOM 2065 O O . LYS A 1 263 ? 19.895 8.767 11.108 1.00 67.75 263 LYS A O 1
ATOM 2070 N N . LYS A 1 264 ? 21.448 7.192 11.516 1.00 76.88 264 LYS A N 1
ATOM 2071 C CA . LYS A 1 264 ? 22.527 7.827 10.741 1.00 76.88 264 LYS A CA 1
ATOM 2072 C C . LYS A 1 264 ? 22.146 8.030 9.273 1.00 76.88 264 LYS A C 1
ATOM 2074 O O . LYS A 1 264 ? 22.386 9.106 8.726 1.00 76.88 264 LYS A O 1
ATOM 2079 N N . MET A 1 265 ? 21.540 7.021 8.646 1.00 71.75 265 MET A N 1
ATOM 2080 C CA . MET A 1 265 ? 21.061 7.120 7.265 1.00 71.75 265 MET A CA 1
ATOM 2081 C C . MET A 1 265 ? 19.969 8.187 7.127 1.00 71.75 265 MET A C 1
ATOM 2083 O O . MET A 1 265 ? 20.064 9.049 6.255 1.00 71.75 265 MET A O 1
ATOM 2087 N N . LEU A 1 266 ? 18.976 8.171 8.020 1.00 65.56 266 LEU A N 1
ATOM 2088 C CA . LEU A 1 266 ? 17.867 9.124 8.004 1.00 65.56 266 LEU A CA 1
ATOM 2089 C C . LEU A 1 266 ? 18.344 10.570 8.201 1.00 65.56 266 LEU A C 1
ATOM 2091 O O . LEU A 1 266 ? 17.931 11.456 7.454 1.00 65.56 266 LEU A O 1
ATOM 2095 N N . SER A 1 267 ? 19.249 10.814 9.154 1.00 73.19 267 SER A N 1
ATOM 2096 C CA . SER A 1 267 ? 19.822 12.146 9.382 1.00 73.19 267 SER A CA 1
ATOM 2097 C C . SER A 1 267 ? 20.582 12.661 8.159 1.00 73.19 267 SER A C 1
ATOM 2099 O O . SER A 1 267 ? 20.402 13.812 7.770 1.00 73.19 267 SER A O 1
ATOM 2101 N N . ALA A 1 268 ? 21.371 11.810 7.500 1.00 69.50 268 ALA A N 1
ATOM 2102 C CA . ALA A 1 268 ? 22.093 12.202 6.293 1.00 69.50 268 ALA A CA 1
ATOM 2103 C C . ALA A 1 268 ? 21.157 12.542 5.119 1.00 69.50 268 ALA A C 1
ATOM 2105 O O . ALA A 1 268 ? 21.438 13.472 4.370 1.00 69.50 268 ALA A O 1
ATOM 2106 N N . MET A 1 269 ? 20.033 11.833 4.979 1.00 66.62 269 MET A N 1
ATOM 2107 C CA . MET A 1 269 ? 19.020 12.132 3.958 1.00 66.62 269 MET A CA 1
ATOM 2108 C C . MET A 1 269 ? 18.289 13.456 4.224 1.00 66.62 269 MET A C 1
ATOM 2110 O O . MET A 1 269 ? 17.915 14.148 3.281 1.00 66.62 269 MET A O 1
ATOM 2114 N N . GLN A 1 270 ? 18.094 13.821 5.495 1.00 66.50 270 GLN A N 1
ATOM 2115 C CA . GLN A 1 270 ? 17.453 15.080 5.891 1.00 66.50 270 GLN A CA 1
ATOM 2116 C C . GLN A 1 270 ? 18.373 16.301 5.726 1.00 66.50 270 GLN A C 1
ATOM 2118 O O . GLN A 1 270 ? 17.893 17.389 5.394 1.00 66.50 270 GLN A O 1
ATOM 2123 N N . GLU A 1 271 ? 19.684 16.140 5.936 1.00 64.31 271 GLU A N 1
ATOM 2124 C CA . GLU A 1 271 ? 20.682 17.188 5.673 1.00 64.31 271 GLU A CA 1
ATOM 2125 C C . GLU A 1 271 ? 20.696 17.610 4.194 1.00 64.31 271 GLU A C 1
ATOM 2127 O O . GLU A 1 271 ? 20.781 18.802 3.907 1.00 64.31 271 GLU A O 1
ATOM 2132 N N . ASP A 1 272 ? 20.539 16.662 3.266 1.00 54.97 272 ASP A N 1
ATOM 2133 C CA . ASP A 1 272 ? 20.554 16.933 1.821 1.00 54.97 272 ASP A CA 1
ATOM 2134 C C . ASP A 1 272 ? 19.261 17.614 1.311 1.00 54.97 272 ASP A C 1
ATOM 2136 O O . ASP A 1 272 ? 19.275 18.226 0.249 1.00 54.97 272 ASP A O 1
ATOM 2140 N N . THR A 1 273 ? 18.147 17.573 2.057 1.00 47.22 273 THR A N 1
ATOM 2141 C CA . THR A 1 273 ? 16.903 18.304 1.713 1.00 47.22 273 THR A CA 1
ATOM 2142 C C . THR A 1 273 ? 16.889 19.782 2.128 1.00 47.22 273 THR A C 1
ATOM 2144 O O . THR A 1 273 ? 15.964 20.500 1.750 1.00 47.22 273 THR A O 1
ATOM 2147 N N . ASN A 1 274 ? 17.876 20.240 2.907 1.00 42.03 274 ASN A N 1
ATOM 2148 C CA . ASN A 1 274 ? 17.947 21.610 3.440 1.00 42.03 274 ASN A CA 1
ATOM 2149 C C . ASN A 1 274 ? 19.077 22.469 2.828 1.00 42.03 274 ASN A C 1
ATOM 2151 O O . ASN A 1 274 ? 19.301 23.585 3.302 1.00 42.03 274 ASN A O 1
ATOM 2155 N N . ASN A 1 275 ? 19.771 21.966 1.801 1.00 41.00 275 ASN A N 1
ATOM 2156 C CA . ASN A 1 275 ? 20.798 22.668 1.016 1.00 41.00 275 ASN A CA 1
ATOM 2157 C C . ASN A 1 275 ? 20.324 22.879 -0.427 1.00 41.00 275 ASN A C 1
ATOM 2159 O O . ASN A 1 275 ? 20.759 23.880 -1.039 1.00 41.00 275 ASN A O 1
#

InterPro domains:
  IPR046526 Domain of unknown function DUF6591 [PF20234] (168-265)

Organism: NCBI:txid165179

Secondary structure (DSSP, 8-state):
----------------------S----EEEEEEE-S--B-STTTTSEEEPPEEEEEEEEEEETTEEEEEEEEEEEESS----SSEEEE--EEEEEETTS-EEEEEEEEPGGGHHHHHHHHHHPPTT-EEEEEEEEEE--HHHHHHHHHHEEEEEEE--EEEE-------------------------------HHHHHHHHHHHHHHHHHHHHHHHHHHTT-TTHHHHHHHHHHHHHHHHHHHTT--SPPPHHHHHHHHHHHHHHHHHHHHHT--

Sequence (275 aa):
MKKKLFNLFAICLCAIAFLASCGGPKDATKELEISNAEVLGDSADVVSIVDGTYTLVGVVPTDITQTLSIKIKLRLERPIQDKDLHISGWNLEILDKNGTSLLDKLILKDSEDSKLLKFVTEGKEGEEKEFTFQYSIANGDLYKKIMNDAANINLKDVSFYKEQYYSSESSEVTDEETTDTDSNTDVESDDISSNNVDEILKTYSEYVDKYIKFMKKAANGDLSAMTEYASLLKKAQEFDEKLKEVKGDMTTAQMNKFLEIQKKMLSAMQEDTNN

pLDDT: mean 74.06, std 22.87, range [25.58, 98.5]

Radius of gyration: 25.43 Å; chains: 1; bounding box: 76×50×75 Å

Foldseek 3Di:
DDDDDDDDDDDDDDDDDDDDDPDFFAKDKDKAQEDPAAEEAPPRQQKDWDGGIKIWTWHPPDSQKIKTKIKTKIAGQAADQDPQKFWDDWWKFFAFPVRHTLDTHQAFDPVCRVVVNCCRRVNDHRDMDITMTMDMDRDRVSVVCSRVGTHYMHIYHGDMDGPPPPPPPVPPPDDDDDDDDDDDDDDDDPCPDLVLLVVLLVLLLVLLVLVLVLVVCVLVVNPCSVVSVVVNVVSVVVNVVSVVVDDDDHDPVSVVSNVVSVVVSVVSVVVSVVD